Protein AF-S3AZI9-F1 (afdb_monomer)

Solvent-accessible surface area (backbone atoms only — not comparable to full-atom values): 12356 Å² total; per-residue (Å²): 132,86,59,52,17,74,48,64,41,98,86,72,44,76,37,84,48,58,27,56,87,71,62,90,88,55,81,80,75,79,35,36,18,78,87,72,42,52,67,70,58,52,52,51,48,51,52,53,45,50,50,51,51,49,57,50,44,54,60,34,46,75,41,73,32,45,50,77,79,48,76,70,61,72,49,53,68,50,38,22,72,76,70,77,42,53,60,86,76,42,51,66,37,54,78,69,63,39,55,69,51,52,50,52,44,52,49,40,56,41,65,55,25,19,36,56,79,50,54,61,85,54,71,65,41,87,35,55,41,89,81,39,26,34,40,34,41,46,24,28,64,73,53,54,73,40,44,90,80,39,79,29,33,41,41,54,33,69,76,61,22,57,24,63,60,61,72,52,84,43,68,33,73,41,98,89,73,43,63,44,78,57,51,87,70,66,67,79,84,60,73,83,42,69,67,58,58,47,52,51,52,50,53,52,49,57,52,50,71,68,66,62,131

Secondary structure (DSSP, 8-state):
-PPBP-SBPTTSSBP-SBPPP--TT-TT-----TTTS-HHHHHHHHHHHHHHHHHHHHHHHTPPPGGGGS-SS--HHHHHHHHS--HHHHHHHHHTT-HHHHHHHHHHHHTTB-TTT--BSSPEEEEE-TTT-BEEEEEEHHHHTTGGG-SSHHHHHHHS-HHHHTT---B-EETTTEE-------GGGTTT-HHHHHHHHHHHHHHHHTT--

Foldseek 3Di:
DFQAAQDADPVRHGGRHGFDDAPPPDPCSVRHHPVGDDPVRVVVRVVRVVVVVVVVLVVLQVDEFQLVPADLDQPQVQLCVVPVDHPVRQVVCVVVQPQVSVVSSLCSSCVQAARGPRDHDADWDFQADPQFQKTLGTHHPVCSVCLVPHCRHNVNCVLQGSCNSNVHTHGHQDPVPGTDDGDPPPCVSVVPDVVVVVVVVVVVVVVVVVPDD

Structure (mmCIF, N/CA/C/O backbone):
data_AF-S3AZI9-F1
#
_entry.id   AF-S3AZI9-F1
#
loop_
_atom_site.group_PDB
_atom_site.id
_atom_site.type_symbol
_atom_site.label_atom_id
_atom_site.label_alt_id
_atom_site.label_comp_id
_atom_site.label_asym_id
_atom_site.label_entity_id
_atom_site.label_seq_id
_atom_site.pdbx_PDB_ins_code
_atom_site.Cartn_x
_atom_site.Cartn_y
_atom_site.Cartn_z
_atom_site.occupancy
_atom_site.B_iso_or_equiv
_atom_site.auth_seq_id
_atom_site.auth_comp_id
_atom_site.auth_asym_id
_atom_site.auth_atom_id
_atom_site.pdbx_PDB_model_num
ATOM 1 N N . MET A 1 1 ? 30.207 -7.335 -11.978 1.00 49.75 1 MET A N 1
ATOM 2 C CA . MET A 1 1 ? 30.901 -6.638 -13.083 1.00 49.75 1 MET A CA 1
ATOM 3 C C . MET A 1 1 ? 29.899 -6.458 -14.203 1.00 49.75 1 MET A C 1
ATOM 5 O O . MET A 1 1 ? 29.242 -7.430 -14.546 1.00 49.75 1 MET A O 1
ATOM 9 N N . SER A 1 2 ? 29.699 -5.234 -14.691 1.00 60.66 2 SER A N 1
ATOM 10 C CA . SER A 1 2 ? 28.798 -4.985 -15.821 1.00 60.66 2 SER A CA 1
ATOM 11 C C . SER A 1 2 ? 29.395 -5.590 -17.085 1.00 60.66 2 SER A C 1
ATOM 13 O O . SER A 1 2 ? 30.567 -5.351 -17.377 1.00 60.66 2 SER A O 1
ATOM 15 N N . ASP A 1 3 ? 28.610 -6.364 -17.829 1.00 84.19 3 ASP A N 1
ATOM 16 C CA . ASP A 1 3 ? 29.075 -6.922 -19.092 1.00 84.19 3 ASP A CA 1
ATOM 17 C C . ASP A 1 3 ? 29.335 -5.803 -20.105 1.00 84.19 3 ASP A C 1
ATOM 19 O O . ASP A 1 3 ? 28.465 -4.978 -20.388 1.00 84.19 3 ASP A O 1
ATOM 23 N N . ILE A 1 4 ? 30.556 -5.763 -20.638 1.00 90.06 4 ILE A N 1
ATOM 24 C CA . ILE A 1 4 ? 30.966 -4.809 -21.674 1.00 90.06 4 ILE A CA 1
ATOM 25 C C . ILE A 1 4 ? 30.531 -5.331 -23.047 1.00 90.06 4 ILE A C 1
ATOM 27 O O . ILE A 1 4 ? 30.393 -6.542 -23.256 1.00 90.06 4 ILE A O 1
ATOM 31 N N . CYS A 1 5 ? 30.294 -4.398 -23.966 1.00 92.31 5 CYS A N 1
ATOM 32 C CA . CYS A 1 5 ? 30.003 -4.684 -25.357 1.00 92.31 5 CYS A CA 1
ATOM 33 C C . CYS A 1 5 ? 31.132 -5.477 -26.036 1.00 92.31 5 CYS A C 1
ATOM 35 O O . CYS A 1 5 ? 32.296 -5.104 -25.949 1.00 92.31 5 CYS A O 1
ATOM 37 N N . THR A 1 6 ? 30.789 -6.535 -26.766 1.00 91.25 6 THR A N 1
ATOM 38 C CA . THR A 1 6 ? 31.762 -7.439 -27.409 1.00 91.25 6 THR A CA 1
ATOM 39 C C . THR A 1 6 ? 32.209 -7.007 -28.806 1.00 91.25 6 THR A C 1
ATOM 41 O O . THR A 1 6 ? 33.095 -7.631 -29.382 1.00 91.25 6 THR A O 1
ATOM 44 N N . THR A 1 7 ? 31.628 -5.947 -29.372 1.00 91.75 7 THR A N 1
ATOM 45 C CA . THR A 1 7 ? 31.945 -5.510 -30.740 1.00 91.75 7 THR A CA 1
ATOM 46 C C . THR A 1 7 ? 33.117 -4.533 -30.792 1.00 91.75 7 THR A C 1
ATOM 48 O O . THR A 1 7 ? 33.439 -3.837 -29.823 1.00 91.75 7 THR A O 1
ATOM 51 N N . THR A 1 8 ? 33.713 -4.411 -31.971 1.00 92.50 8 THR A N 1
ATOM 52 C CA . THR A 1 8 ? 34.661 -3.350 -32.295 1.00 92.50 8 THR A CA 1
ATOM 53 C C . THR A 1 8 ? 33.943 -2.109 -32.822 1.00 92.50 8 THR A C 1
ATOM 55 O O . THR A 1 8 ? 32.867 -2.169 -33.415 1.00 92.50 8 THR A O 1
ATOM 58 N N . THR A 1 9 ? 34.536 -0.955 -32.542 1.00 89.38 9 THR A N 1
ATOM 59 C CA . THR A 1 9 ? 34.148 0.344 -33.097 1.00 89.38 9 THR A CA 1
ATOM 60 C C . THR A 1 9 ? 34.600 0.470 -34.551 1.00 89.38 9 THR A C 1
ATOM 62 O O . THR A 1 9 ? 35.489 -0.253 -34.994 1.00 89.38 9 THR A O 1
ATOM 65 N N . VAL A 1 10 ? 34.064 1.462 -35.271 1.00 87.12 10 VAL A N 1
ATOM 66 C CA . VAL A 1 10 ? 34.476 1.787 -36.653 1.00 87.12 10 VAL A CA 1
ATOM 67 C C . VAL A 1 10 ? 35.988 2.050 -36.764 1.00 87.12 10 VAL A C 1
ATOM 69 O O . VAL A 1 10 ? 36.597 1.745 -37.779 1.00 87.12 10 VAL A O 1
ATOM 72 N N . ALA A 1 11 ? 36.620 2.546 -35.695 1.00 86.81 11 ALA A N 1
ATOM 73 C CA . ALA A 1 11 ? 38.065 2.769 -35.617 1.00 86.81 11 ALA A CA 1
ATOM 74 C C . ALA A 1 11 ? 38.884 1.502 -35.270 1.00 86.81 11 ALA A C 1
ATOM 76 O O . ALA A 1 11 ? 40.052 1.615 -34.900 1.00 86.81 11 ALA A O 1
ATOM 77 N N . GLY A 1 12 ? 38.276 0.310 -35.287 1.00 89.81 12 GLY A N 1
ATOM 78 C CA . GLY A 1 12 ? 38.929 -0.974 -34.998 1.00 89.81 12 GLY A CA 1
ATOM 79 C C . GLY A 1 12 ? 39.203 -1.258 -33.516 1.00 89.81 12 GLY A C 1
ATOM 80 O O . GLY A 1 12 ? 39.722 -2.318 -33.179 1.00 89.81 12 GLY A O 1
ATOM 81 N N . ARG A 1 13 ? 38.853 -0.344 -32.602 1.00 91.25 13 ARG A N 1
ATOM 82 C CA . ARG A 1 13 ? 39.082 -0.513 -31.153 1.00 91.25 13 ARG A CA 1
ATOM 83 C C . ARG A 1 13 ? 37.918 -1.252 -30.484 1.00 91.25 13 ARG A C 1
ATOM 85 O O . ARG A 1 13 ? 36.778 -1.008 -30.889 1.00 91.25 13 ARG A O 1
ATOM 92 N N . PRO A 1 14 ? 38.144 -2.063 -29.434 1.00 91.62 14 PRO A N 1
ATOM 93 C CA . PRO A 1 14 ? 37.065 -2.681 -28.660 1.00 91.62 14 PRO A CA 1
ATOM 94 C C . PRO A 1 14 ? 36.110 -1.640 -28.061 1.00 91.62 14 PRO A C 1
ATOM 96 O O . PRO A 1 14 ? 36.549 -0.627 -27.507 1.00 91.62 14 PRO A O 1
ATOM 99 N N . CYS A 1 15 ? 34.802 -1.880 -28.161 1.00 93.00 15 CYS A N 1
ATOM 100 C CA . CYS A 1 15 ? 33.803 -1.008 -27.558 1.00 93.00 15 CYS A CA 1
ATOM 101 C C . CYS A 1 15 ? 33.836 -1.128 -26.029 1.00 93.00 15 CYS A C 1
ATOM 103 O O . CYS A 1 15 ? 33.690 -2.213 -25.486 1.00 93.00 15 CYS A O 1
ATOM 105 N N . GLN A 1 16 ? 33.964 0.002 -25.331 1.00 92.06 16 GLN A N 1
ATOM 106 C CA . GLN A 1 16 ? 33.971 0.050 -23.860 1.00 92.06 16 GLN A CA 1
ATOM 107 C C . GLN A 1 16 ? 32.591 0.364 -23.260 1.00 92.06 16 GLN A C 1
ATOM 109 O O . GLN A 1 16 ? 32.451 0.534 -22.052 1.00 92.06 16 GLN A O 1
ATOM 114 N N . ALA A 1 17 ? 31.557 0.485 -24.099 1.00 91.94 17 ALA A N 1
ATOM 115 C CA . ALA A 1 17 ? 30.209 0.767 -23.627 1.00 91.94 17 ALA A CA 1
ATOM 116 C C . ALA A 1 17 ? 29.611 -0.461 -22.917 1.00 91.94 17 ALA A C 1
ATOM 118 O O . ALA A 1 17 ? 29.874 -1.594 -23.336 1.00 91.94 17 ALA A O 1
ATOM 119 N N . PRO A 1 18 ? 28.757 -0.260 -21.900 1.00 91.19 18 PRO A N 1
ATOM 120 C CA . PRO A 1 18 ? 28.042 -1.362 -21.274 1.00 91.19 18 PRO A CA 1
ATOM 121 C C . PRO A 1 18 ? 27.109 -2.035 -22.288 1.00 91.19 18 PRO A C 1
ATOM 123 O O . PRO A 1 18 ? 26.452 -1.366 -23.096 1.00 91.19 18 PRO A O 1
ATOM 126 N N . ALA A 1 19 ? 27.051 -3.365 -22.247 1.00 90.69 19 ALA A N 1
ATOM 127 C CA . ALA A 1 19 ? 26.065 -4.125 -22.995 1.00 90.69 19 ALA A CA 1
ATOM 128 C C . ALA A 1 19 ? 24.652 -3.769 -22.512 1.00 90.69 19 ALA A C 1
ATOM 130 O O . ALA A 1 19 ? 24.430 -3.468 -21.335 1.00 90.69 19 ALA A O 1
ATOM 131 N N . ILE A 1 20 ? 23.682 -3.793 -23.427 1.00 89.62 20 ILE A N 1
ATOM 132 C CA . ILE A 1 20 ? 22.2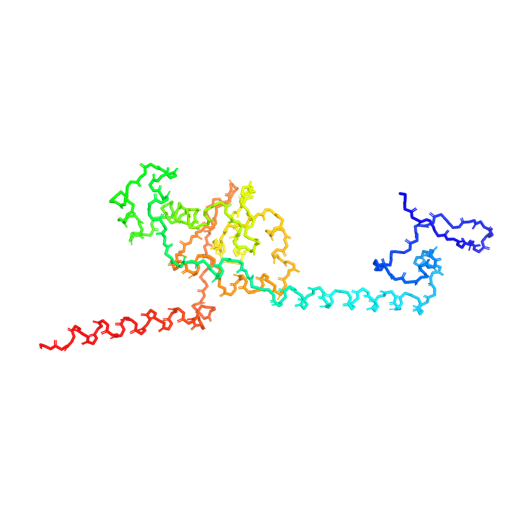82 -3.629 -23.046 1.00 89.62 20 ILE A CA 1
ATOM 133 C C . ILE A 1 20 ? 21.851 -4.807 -22.180 1.00 89.62 20 ILE A C 1
ATOM 135 O O . ILE A 1 20 ? 22.244 -5.951 -22.406 1.00 89.62 20 ILE A O 1
ATOM 139 N N . ARG A 1 21 ? 21.016 -4.513 -21.186 1.00 89.12 21 ARG A N 1
ATOM 140 C CA . ARG A 1 21 ? 20.411 -5.536 -20.341 1.00 89.12 21 ARG A CA 1
ATOM 141 C C . ARG A 1 21 ? 19.330 -6.280 -21.121 1.00 89.12 21 ARG A C 1
ATOM 143 O O . ARG A 1 21 ? 18.573 -5.654 -21.857 1.00 89.12 21 ARG A O 1
ATOM 150 N N . TRP A 1 22 ? 19.238 -7.582 -20.895 1.00 88.94 22 TRP A N 1
ATOM 151 C CA . TRP A 1 22 ? 18.163 -8.442 -21.383 1.00 88.94 22 TRP A CA 1
ATOM 152 C C . TRP A 1 22 ? 17.360 -9.001 -20.200 1.00 88.94 22 TRP A C 1
ATOM 154 O O . TRP A 1 22 ? 17.887 -9.018 -19.077 1.00 88.94 22 TRP A O 1
ATOM 164 N N . PRO A 1 23 ? 16.107 -9.433 -20.420 1.00 86.69 23 PRO A N 1
ATOM 165 C CA . PRO A 1 23 ? 15.349 -10.199 -19.435 1.00 86.69 23 PRO A CA 1
ATOM 166 C C . PRO A 1 23 ? 16.138 -11.412 -18.940 1.00 86.69 23 PRO A C 1
ATOM 168 O O . PRO A 1 23 ? 16.955 -11.985 -19.666 1.00 86.69 23 PRO A O 1
ATOM 171 N N . TYR A 1 24 ? 15.922 -11.791 -17.683 1.00 81.75 24 TYR A N 1
ATOM 172 C CA . TYR A 1 24 ? 16.623 -12.935 -17.105 1.00 81.75 24 TYR A CA 1
ATOM 173 C C . TYR A 1 24 ? 16.215 -14.228 -17.822 1.00 81.75 24 TYR A C 1
ATOM 175 O O . TYR A 1 24 ? 15.028 -14.479 -18.008 1.00 81.75 24 TYR A O 1
ATOM 183 N N . GLY A 1 25 ? 17.196 -15.046 -18.213 1.00 76.19 25 GLY A N 1
ATOM 184 C CA . GLY A 1 25 ? 16.946 -16.298 -18.934 1.00 76.19 25 GLY A CA 1
ATOM 185 C C . GLY A 1 25 ? 16.609 -16.130 -20.419 1.00 76.19 25 GLY A C 1
ATOM 186 O O . GLY A 1 25 ? 16.221 -17.105 -21.047 1.00 76.19 25 GLY A O 1
ATOM 187 N N . ALA A 1 26 ? 16.754 -14.929 -20.993 1.00 80.38 26 ALA A N 1
ATOM 188 C CA . ALA A 1 26 ? 16.719 -14.771 -22.444 1.00 80.38 26 ALA A CA 1
ATOM 189 C C . ALA A 1 26 ? 17.957 -15.443 -23.063 1.00 80.38 26 ALA A C 1
ATOM 191 O O . ALA A 1 26 ? 19.093 -15.034 -22.790 1.00 80.38 26 ALA A O 1
ATOM 192 N N . ASP A 1 27 ? 17.736 -16.470 -23.882 1.00 74.69 27 ASP A N 1
ATOM 193 C CA . ASP A 1 27 ? 18.811 -17.185 -24.563 1.00 74.69 27 ASP A CA 1
ATOM 194 C C . ASP A 1 27 ? 19.597 -16.255 -25.496 1.00 74.69 27 ASP A C 1
ATOM 196 O O . ASP A 1 27 ? 19.040 -15.404 -26.192 1.00 74.69 27 ASP A O 1
ATOM 200 N N . GLY A 1 28 ? 20.921 -16.428 -25.517 1.00 66.38 28 GLY A N 1
ATOM 201 C CA . GLY A 1 28 ? 21.781 -15.802 -26.520 1.00 66.38 28 GLY A CA 1
ATOM 202 C C . GLY A 1 28 ? 21.998 -14.294 -26.375 1.00 66.38 28 GLY A C 1
ATOM 203 O O . GLY A 1 28 ? 22.200 -13.644 -27.397 1.00 66.38 28 GLY A O 1
ATOM 204 N N . ASN A 1 29 ? 21.996 -13.727 -25.154 1.00 73.38 29 ASN A N 1
ATOM 205 C CA . ASN A 1 29 ? 22.333 -12.310 -24.928 1.00 73.38 29 ASN A CA 1
ATOM 206 C C . ASN A 1 29 ? 23.629 -11.938 -25.687 1.00 73.38 29 ASN A C 1
ATOM 208 O O . ASN A 1 29 ? 24.721 -12.318 -25.253 1.00 73.38 29 ASN A O 1
ATOM 212 N N . PRO A 1 30 ? 23.544 -11.159 -26.784 1.00 80.62 30 PRO A N 1
ATOM 213 C CA . PRO A 1 30 ? 24.661 -10.979 -27.706 1.00 80.62 30 PRO A CA 1
ATOM 214 C C . PRO A 1 30 ? 25.750 -10.053 -27.142 1.00 80.62 30 PRO A C 1
ATOM 216 O O . PRO A 1 30 ? 26.732 -9.768 -27.823 1.00 80.62 30 PRO A O 1
ATOM 219 N N . ARG A 1 31 ? 25.583 -9.559 -25.903 1.00 87.62 31 ARG A N 1
ATOM 220 C CA . ARG A 1 31 ? 26.494 -8.626 -25.226 1.00 87.62 31 ARG A CA 1
ATOM 221 C C . ARG A 1 31 ? 26.826 -7.413 -26.102 1.00 87.62 31 ARG A C 1
ATOM 223 O O . ARG A 1 31 ? 27.975 -7.001 -26.218 1.00 87.62 31 ARG A O 1
ATOM 230 N N . LEU A 1 32 ? 25.809 -6.812 -26.715 1.00 90.75 32 LEU A N 1
ATOM 231 C CA . LEU A 1 32 ? 25.942 -5.605 -27.538 1.00 90.75 32 LEU A CA 1
ATOM 232 C C . LEU A 1 32 ? 25.439 -4.376 -26.780 1.00 90.75 32 LEU A C 1
ATOM 234 O O . LEU A 1 32 ? 24.443 -4.453 -26.066 1.00 90.75 32 LEU A O 1
ATOM 238 N N . CYS A 1 33 ? 26.095 -3.225 -26.930 1.00 92.31 33 CYS A N 1
ATOM 239 C CA . CYS A 1 33 ? 25.566 -1.958 -26.420 1.00 92.31 33 CYS A CA 1
ATOM 240 C C . CYS A 1 33 ? 24.437 -1.435 -27.321 1.00 92.31 33 CYS A C 1
ATOM 242 O O . CYS A 1 33 ? 24.264 -1.892 -28.449 1.00 92.31 33 CYS A O 1
ATOM 244 N N . ALA A 1 34 ? 23.686 -0.432 -26.855 1.00 89.12 34 ALA A N 1
ATOM 245 C CA . ALA A 1 34 ? 22.504 0.063 -27.569 1.00 89.12 34 ALA A CA 1
ATOM 246 C C . ALA A 1 34 ? 22.820 0.577 -28.985 1.00 89.12 34 ALA A C 1
ATOM 248 O O . ALA A 1 34 ? 21.990 0.451 -29.883 1.00 89.12 34 ALA A O 1
ATOM 249 N N . LYS A 1 35 ? 24.032 1.115 -29.187 1.00 90.56 35 LYS A N 1
ATOM 250 C CA . LYS A 1 35 ? 24.503 1.611 -30.487 1.00 90.56 35 LYS A CA 1
ATOM 251 C C . LYS A 1 35 ? 24.860 0.491 -31.463 1.00 90.56 35 LYS A C 1
ATOM 253 O O . LYS A 1 35 ? 24.677 0.663 -32.659 1.00 90.56 35 LYS A O 1
ATOM 258 N N . HIS A 1 36 ? 25.375 -0.625 -30.956 1.00 92.81 36 HIS A N 1
ATOM 259 C CA . HIS A 1 36 ? 25.842 -1.735 -31.784 1.00 92.81 36 HIS A CA 1
ATOM 260 C C . HIS A 1 36 ? 24.824 -2.870 -31.917 1.00 92.81 36 HIS A C 1
ATOM 262 O O . HIS A 1 36 ? 24.972 -3.716 -32.790 1.00 92.81 36 HIS A O 1
ATOM 268 N N . ALA A 1 37 ? 23.784 -2.898 -31.085 1.00 91.44 37 ALA A N 1
ATOM 269 C CA . ALA A 1 37 ? 22.659 -3.801 -31.268 1.00 91.44 37 ALA A CA 1
ATOM 270 C C . ALA A 1 37 ? 21.859 -3.384 -32.518 1.00 91.44 37 ALA A C 1
ATOM 272 O O . ALA A 1 37 ? 21.405 -2.240 -32.561 1.00 91.44 37 ALA A O 1
ATOM 273 N N . PRO A 1 38 ? 21.649 -4.263 -33.513 1.00 91.69 38 PRO A N 1
ATOM 274 C CA . PRO A 1 38 ? 20.732 -4.018 -34.625 1.00 91.69 38 PRO A CA 1
ATOM 275 C C . PRO A 1 38 ? 19.303 -3.712 -34.151 1.00 91.69 38 PRO A C 1
ATOM 277 O O . PRO A 1 38 ? 18.909 -4.121 -33.058 1.00 91.69 38 PRO A O 1
ATOM 280 N N . ALA A 1 39 ? 18.507 -3.036 -34.988 1.00 91.69 39 ALA A N 1
ATOM 281 C CA . ALA A 1 39 ? 17.128 -2.659 -34.655 1.00 91.69 39 ALA A CA 1
ATOM 282 C C . ALA A 1 39 ? 16.269 -3.859 -34.225 1.00 91.69 39 ALA A C 1
ATOM 284 O O . ALA A 1 39 ? 15.724 -3.828 -33.126 1.00 91.69 39 ALA A O 1
ATOM 285 N N . HIS A 1 40 ? 16.281 -4.948 -35.000 1.00 91.25 40 HIS A N 1
ATOM 286 C CA . HIS A 1 40 ? 15.517 -6.160 -34.685 1.00 91.25 40 HIS A CA 1
ATOM 287 C C . HIS A 1 40 ? 15.878 -6.770 -33.316 1.00 91.25 40 HIS A C 1
ATOM 289 O O . HIS A 1 40 ? 15.003 -7.277 -32.623 1.00 91.25 40 HIS A O 1
ATOM 295 N N . LEU A 1 41 ? 17.144 -6.693 -32.873 1.00 90.00 41 LEU A N 1
ATOM 296 C CA . LEU A 1 41 ? 17.536 -7.174 -31.541 1.00 90.00 41 LEU A CA 1
ATOM 297 C C . LEU A 1 41 ? 17.035 -6.252 -30.427 1.00 90.00 41 LEU A C 1
ATOM 299 O O . LEU A 1 41 ? 16.661 -6.735 -29.361 1.00 90.00 41 LEU A O 1
ATOM 303 N N . ARG A 1 42 ? 17.012 -4.932 -30.649 1.00 89.69 42 ARG A N 1
ATOM 304 C CA . ARG A 1 42 ? 16.430 -3.989 -29.681 1.00 89.69 42 ARG A CA 1
ATOM 305 C C . ARG A 1 42 ? 14.918 -4.171 -29.577 1.00 89.69 42 ARG A C 1
ATOM 307 O O . ARG A 1 42 ? 14.408 -4.226 -28.468 1.00 89.69 42 ARG A O 1
ATOM 314 N N . GLU A 1 43 ? 14.238 -4.333 -30.707 1.00 91.25 43 GLU A N 1
ATOM 315 C CA . GLU A 1 43 ? 12.798 -4.609 -30.769 1.00 91.25 43 GLU A CA 1
ATOM 316 C C . GLU A 1 43 ? 12.453 -5.930 -30.078 1.00 91.25 43 GLU A C 1
ATOM 318 O O . GLU A 1 43 ? 11.561 -5.963 -29.237 1.00 91.25 43 GLU A O 1
ATOM 323 N N . MET A 1 44 ? 13.210 -7.000 -30.350 1.00 90.31 44 MET A N 1
ATOM 324 C CA . MET A 1 44 ? 13.049 -8.285 -29.665 1.00 90.31 44 MET A CA 1
ATOM 325 C C . MET A 1 44 ? 13.238 -8.144 -28.150 1.00 90.31 44 MET A C 1
ATOM 327 O O . MET A 1 44 ? 12.419 -8.634 -27.377 1.00 90.31 44 MET A O 1
ATOM 331 N N . ARG A 1 45 ? 14.286 -7.439 -27.705 1.00 90.31 45 ARG A N 1
ATOM 332 C CA . ARG A 1 45 ? 14.517 -7.150 -26.282 1.00 90.31 45 ARG A CA 1
ATOM 333 C C . ARG A 1 45 ? 13.331 -6.412 -25.658 1.00 90.31 45 ARG A C 1
ATOM 335 O O . ARG A 1 45 ? 12.889 -6.781 -24.573 1.00 90.31 45 ARG A O 1
ATOM 342 N N . ASP A 1 46 ? 12.848 -5.366 -26.320 1.00 91.25 46 ASP A N 1
ATOM 343 C CA . ASP A 1 46 ? 11.756 -4.532 -25.817 1.00 91.25 46 ASP A CA 1
ATOM 344 C C . ASP A 1 46 ? 10.445 -5.325 -25.754 1.00 91.25 46 ASP A C 1
ATOM 346 O O . ASP A 1 46 ? 9.730 -5.235 -24.756 1.00 91.25 46 ASP A O 1
ATOM 350 N N . ALA A 1 47 ? 10.183 -6.183 -26.744 1.00 91.69 47 ALA A N 1
ATOM 351 C CA . ALA A 1 47 ? 9.056 -7.111 -26.736 1.00 91.69 47 ALA A CA 1
ATOM 352 C C . ALA A 1 47 ? 9.132 -8.105 -25.565 1.00 91.69 47 ALA A C 1
ATOM 354 O O . ALA A 1 47 ? 8.135 -8.308 -24.874 1.00 91.69 47 ALA A O 1
ATOM 355 N N . LEU A 1 48 ? 10.310 -8.672 -25.283 1.00 91.25 48 LEU A N 1
ATOM 356 C CA . LEU A 1 48 ? 10.490 -9.589 -24.153 1.00 91.25 48 LEU A CA 1
ATOM 357 C C . LEU A 1 48 ? 10.300 -8.885 -22.798 1.00 91.25 48 LEU A C 1
ATOM 359 O O . LEU A 1 48 ? 9.645 -9.433 -21.913 1.00 91.25 48 LEU A O 1
ATOM 363 N N . PHE A 1 49 ? 10.820 -7.663 -22.624 1.00 91.69 49 PHE A N 1
ATOM 364 C CA . PHE A 1 49 ? 10.560 -6.876 -21.410 1.00 91.69 49 PHE A CA 1
ATOM 365 C C . PHE A 1 49 ? 9.080 -6.514 -21.267 1.00 91.69 49 PHE A C 1
ATOM 367 O O . PHE A 1 49 ? 8.546 -6.578 -20.160 1.00 91.69 49 PHE A O 1
ATOM 374 N N . ALA A 1 50 ? 8.411 -6.148 -22.363 1.00 91.19 50 ALA A N 1
ATOM 375 C CA . ALA A 1 50 ? 6.981 -5.861 -22.358 1.00 91.19 50 ALA A CA 1
ATOM 376 C C . ALA A 1 50 ? 6.163 -7.103 -21.971 1.00 91.19 50 ALA A C 1
ATOM 378 O O . ALA A 1 50 ? 5.234 -7.008 -21.167 1.00 91.19 50 ALA A O 1
ATOM 379 N N . GLU A 1 51 ? 6.535 -8.279 -22.476 1.00 91.75 51 GLU A N 1
ATOM 380 C CA . GLU A 1 51 ? 5.906 -9.538 -22.093 1.00 91.75 51 GLU A CA 1
ATOM 381 C C . GLU A 1 51 ? 6.147 -9.882 -20.614 1.00 91.75 51 GLU A C 1
ATOM 383 O O . GLU A 1 51 ? 5.199 -10.236 -19.908 1.00 91.75 51 GLU A O 1
ATOM 388 N N . GLU A 1 52 ? 7.379 -9.751 -20.115 1.00 90.44 52 GLU A N 1
ATOM 389 C CA . GLU A 1 52 ? 7.698 -9.971 -18.699 1.00 90.44 52 GLU A CA 1
ATOM 390 C C . GLU A 1 52 ? 6.916 -9.005 -17.795 1.00 90.44 52 GLU A C 1
ATOM 392 O O . GLU A 1 52 ? 6.347 -9.426 -16.782 1.00 90.44 52 GLU A O 1
ATOM 397 N N . ALA A 1 53 ? 6.828 -7.729 -18.183 1.00 88.38 53 ALA A N 1
ATOM 398 C CA . ALA A 1 53 ? 6.047 -6.716 -17.483 1.00 88.38 53 ALA A CA 1
ATOM 399 C C . ALA A 1 53 ? 4.552 -7.066 -17.462 1.00 88.38 53 ALA A C 1
ATOM 401 O O . ALA A 1 53 ? 3.935 -6.997 -16.398 1.00 88.38 53 ALA A O 1
ATOM 402 N N . ARG A 1 54 ? 3.986 -7.518 -18.591 1.00 88.94 54 ARG A N 1
ATOM 403 C CA . ARG A 1 54 ? 2.595 -7.991 -18.673 1.00 88.94 54 ARG A CA 1
ATOM 404 C C . ARG A 1 54 ? 2.356 -9.186 -17.748 1.00 88.94 54 ARG A C 1
ATOM 406 O O . ARG A 1 54 ? 1.469 -9.122 -16.904 1.00 88.94 54 ARG A O 1
ATOM 413 N N . ARG A 1 55 ? 3.194 -10.227 -17.814 1.00 89.44 55 ARG A N 1
ATOM 414 C CA . ARG A 1 55 ? 3.101 -11.405 -16.925 1.00 89.44 55 ARG A CA 1
ATOM 415 C C . ARG A 1 55 ? 3.256 -11.025 -15.450 1.00 89.44 55 ARG A C 1
ATOM 417 O O . ARG A 1 55 ? 2.666 -11.637 -14.562 1.00 89.44 55 ARG A O 1
ATOM 424 N N . HIS A 1 56 ? 4.101 -10.044 -15.141 1.00 86.88 56 HIS A N 1
ATOM 425 C CA . HIS A 1 56 ? 4.239 -9.526 -13.783 1.00 86.88 56 HIS A CA 1
ATOM 426 C C . HIS A 1 56 ? 2.976 -8.784 -13.325 1.00 86.88 56 HIS A C 1
ATOM 428 O O . HIS A 1 56 ? 2.524 -9.033 -12.210 1.00 86.88 56 HIS A O 1
ATOM 434 N N . ALA A 1 57 ? 2.384 -7.947 -14.180 1.00 85.44 57 ALA A N 1
ATOM 435 C CA . ALA A 1 57 ? 1.126 -7.261 -13.899 1.00 85.44 57 ALA A CA 1
ATOM 436 C C . ALA A 1 57 ? -0.033 -8.251 -13.690 1.00 85.44 57 ALA A C 1
ATOM 438 O O . ALA A 1 57 ? -0.723 -8.155 -12.681 1.00 85.44 57 ALA A O 1
ATOM 439 N N . GLU A 1 58 ? -0.181 -9.255 -14.558 1.00 88.69 58 GLU A N 1
ATOM 440 C CA . GLU A 1 58 ? -1.186 -10.323 -14.426 1.00 88.69 58 GLU A CA 1
ATOM 441 C C . GLU A 1 58 ? -1.043 -11.081 -13.097 1.00 88.69 58 GLU A C 1
ATOM 443 O O . GLU A 1 58 ? -2.021 -11.293 -12.384 1.00 88.69 58 GLU A O 1
ATOM 448 N N . ARG A 1 59 ? 0.188 -11.435 -12.700 1.00 88.56 59 ARG A N 1
ATOM 449 C CA . ARG A 1 59 ? 0.444 -12.086 -11.401 1.00 88.56 59 ARG A CA 1
ATOM 450 C C . ARG A 1 59 ? 0.085 -11.208 -10.206 1.00 88.56 59 ARG A C 1
ATOM 452 O O . ARG A 1 59 ? -0.278 -11.741 -9.161 1.00 88.56 59 ARG A O 1
ATOM 459 N N . LEU A 1 60 ? 0.270 -9.895 -10.310 1.00 85.81 60 LEU A N 1
ATOM 460 C CA . LEU A 1 60 ? -0.085 -8.964 -9.241 1.00 85.81 60 LEU A CA 1
ATOM 461 C C . LEU A 1 60 ? -1.594 -8.750 -9.174 1.00 85.81 60 LEU A C 1
ATOM 463 O O . LEU A 1 60 ? -2.141 -8.763 -8.077 1.00 85.81 60 LEU A O 1
ATOM 467 N N . ASP A 1 61 ? -2.260 -8.606 -10.318 1.00 86.38 61 ASP A N 1
ATOM 468 C CA . ASP A 1 61 ? -3.715 -8.467 -10.390 1.00 86.38 61 ASP A CA 1
ATOM 469 C C . ASP A 1 61 ? -4.433 -9.738 -9.913 1.00 86.38 61 ASP A C 1
ATOM 471 O O . ASP A 1 61 ? -5.430 -9.649 -9.207 1.00 86.38 61 ASP A O 1
ATOM 475 N N . ALA A 1 62 ? -3.873 -10.927 -10.155 1.00 90.38 62 ALA A N 1
ATOM 476 C CA . ALA A 1 62 ? -4.405 -12.188 -9.634 1.00 90.38 62 ALA A CA 1
ATOM 477 C C . ALA A 1 62 ? -4.342 -12.319 -8.097 1.00 90.38 62 ALA A C 1
ATOM 479 O O . ALA A 1 62 ? -4.923 -13.246 -7.535 1.00 90.38 62 ALA A O 1
ATOM 480 N N . ARG A 1 63 ? -3.626 -11.429 -7.399 1.00 92.88 63 ARG A N 1
ATOM 481 C CA . ARG A 1 63 ? -3.509 -11.446 -5.937 1.00 92.88 63 ARG A CA 1
ATOM 482 C C . ARG A 1 63 ? -4.443 -10.427 -5.307 1.00 92.88 63 ARG A C 1
ATOM 484 O O . ARG A 1 63 ? -4.629 -9.336 -5.836 1.00 92.88 63 ARG A O 1
ATOM 491 N N . ASP A 1 64 ? -4.935 -10.762 -4.123 1.00 96.19 64 ASP A N 1
ATOM 492 C CA . ASP A 1 64 ? -5.655 -9.822 -3.273 1.00 96.19 64 ASP A CA 1
ATOM 493 C C . ASP A 1 64 ? -4.747 -9.291 -2.152 1.00 96.19 64 ASP A C 1
ATOM 495 O O . ASP A 1 64 ? -3.814 -9.985 -1.717 1.00 96.19 64 ASP A O 1
ATOM 499 N N . PRO A 1 65 ? -4.988 -8.058 -1.669 1.00 97.25 65 PRO A N 1
ATOM 500 C CA . PRO A 1 65 ? -4.361 -7.559 -0.454 1.00 97.25 65 PRO A CA 1
ATOM 501 C C . PRO A 1 65 ? -4.683 -8.485 0.718 1.00 97.25 65 PRO A C 1
ATOM 503 O O . PRO A 1 65 ? -5.837 -8.838 0.944 1.00 97.25 65 PRO A O 1
ATOM 506 N N . VAL A 1 66 ? -3.674 -8.854 1.507 1.00 97.50 66 VAL A N 1
ATOM 507 C CA . VAL A 1 66 ? -3.863 -9.792 2.627 1.00 97.50 66 VAL A CA 1
ATOM 508 C C . VAL A 1 66 ? -4.868 -9.270 3.664 1.00 97.50 66 VAL A C 1
ATOM 510 O O . VAL A 1 66 ? -5.549 -10.065 4.302 1.00 97.50 66 VAL A O 1
ATOM 513 N N . CYS A 1 67 ? -5.016 -7.952 3.813 1.00 97.25 67 CYS A N 1
ATOM 514 C CA . CYS A 1 67 ? -6.000 -7.357 4.715 1.00 97.25 67 CYS A CA 1
ATOM 515 C C . CYS A 1 67 ? -7.457 -7.668 4.353 1.00 97.25 67 CYS A C 1
ATOM 517 O O . CYS A 1 67 ? -8.318 -7.579 5.221 1.00 97.25 67 CYS A O 1
ATOM 519 N N . TRP A 1 68 ? -7.750 -8.065 3.112 1.00 96.88 68 TRP A N 1
ATOM 520 C CA . TRP A 1 68 ? -9.110 -8.417 2.697 1.00 96.88 68 TRP A CA 1
ATOM 521 C C . TRP A 1 68 ? -9.621 -9.705 3.335 1.00 96.88 68 TRP A C 1
ATOM 523 O O . TRP A 1 68 ? -10.831 -9.904 3.408 1.00 96.88 68 TRP A O 1
ATOM 533 N N . SER A 1 69 ? -8.713 -10.559 3.808 1.00 96.25 69 SER A N 1
ATOM 534 C CA . SER A 1 69 ? -9.054 -11.786 4.521 1.00 96.25 69 SER A CA 1
ATOM 535 C C . SER A 1 69 ? -9.057 -11.609 6.042 1.00 96.25 69 SER A C 1
ATOM 537 O O . SER A 1 69 ? -9.114 -12.603 6.763 1.00 96.25 69 SER A O 1
ATOM 539 N N . TRP A 1 70 ? -8.873 -10.388 6.554 1.00 95.38 70 TRP A N 1
ATOM 540 C CA . TRP A 1 70 ? -8.891 -10.128 7.992 1.00 95.38 70 TRP A CA 1
ATOM 541 C C . TRP A 1 70 ? -10.318 -9.864 8.454 1.00 95.38 70 TRP A C 1
ATOM 543 O O . TRP A 1 70 ? -11.111 -9.257 7.737 1.00 95.38 70 TRP A O 1
ATOM 553 N N . GLU A 1 71 ? -10.619 -10.301 9.673 1.00 92.94 71 GLU A N 1
ATOM 554 C CA . GLU A 1 71 ? -11.905 -10.028 10.306 1.00 92.94 71 GLU A CA 1
ATOM 555 C C . GLU A 1 71 ? -12.113 -8.507 10.418 1.00 92.94 71 GLU A C 1
ATOM 557 O O . GLU A 1 71 ? -11.216 -7.827 10.921 1.00 92.94 71 GLU A O 1
ATOM 562 N N . PRO A 1 72 ? -13.249 -7.939 9.978 1.00 90.94 72 PRO A N 1
ATOM 563 C CA . PRO A 1 72 ? -13.505 -6.496 10.012 1.00 90.94 72 PRO A CA 1
ATOM 564 C C . PRO A 1 72 ? -13.838 -5.955 11.416 1.00 90.94 72 PRO A C 1
ATOM 566 O O . PRO A 1 72 ? -14.449 -4.897 11.538 1.00 90.94 72 PRO A O 1
ATOM 569 N N . THR A 1 73 ? -13.463 -6.661 12.483 1.00 86.81 73 THR A N 1
ATOM 570 C CA . THR A 1 73 ? -13.711 -6.248 13.868 1.00 86.81 73 THR A CA 1
ATOM 571 C C . THR A 1 73 ? -12.449 -5.682 14.504 1.00 86.81 73 THR A C 1
ATOM 573 O O . THR A 1 73 ? -11.341 -6.181 14.300 1.00 86.81 73 THR A O 1
ATOM 576 N N . ILE A 1 74 ? -12.609 -4.621 15.294 1.00 83.44 74 ILE A N 1
ATOM 577 C CA . ILE A 1 74 ? -11.508 -4.047 16.067 1.00 83.44 74 ILE A CA 1
ATOM 578 C C . ILE A 1 74 ? -11.247 -4.961 17.277 1.00 83.44 74 ILE A C 1
ATOM 580 O O . ILE A 1 74 ? -12.158 -5.160 18.083 1.00 83.44 74 ILE A O 1
ATOM 584 N N . PRO A 1 75 ? -10.026 -5.502 17.441 1.00 84.81 75 PRO A N 1
ATOM 585 C CA . PRO A 1 75 ? -9.694 -6.367 18.570 1.00 84.81 75 PRO A CA 1
ATOM 586 C C . PRO A 1 75 ? -9.456 -5.522 19.832 1.00 84.81 75 PRO A C 1
ATOM 588 O O . PRO A 1 75 ? -8.340 -5.059 20.074 1.00 84.81 75 PRO A O 1
ATOM 591 N N . LEU A 1 76 ? -10.517 -5.259 20.604 1.00 80.69 76 LEU A N 1
ATOM 592 C CA . LEU A 1 76 ? -10.466 -4.411 21.808 1.00 80.69 76 LEU A CA 1
ATOM 593 C C . LEU A 1 76 ? -9.572 -4.992 22.913 1.00 80.69 76 LEU A C 1
ATOM 595 O O . LEU A 1 76 ? -8.922 -4.241 23.632 1.00 80.69 76 LEU A O 1
ATOM 599 N N . ASP A 1 77 ? -9.502 -6.318 23.004 1.00 81.44 77 ASP A N 1
ATOM 600 C CA . ASP A 1 77 ? -8.566 -7.056 23.856 1.00 81.44 77 ASP A CA 1
ATOM 601 C C . ASP A 1 77 ? -7.114 -6.675 23.542 1.00 81.44 77 ASP A C 1
ATOM 603 O O . ASP A 1 77 ? -6.357 -6.276 24.423 1.00 81.44 77 ASP A O 1
ATOM 607 N N . ARG A 1 78 ? -6.747 -6.675 22.257 1.00 81.62 78 ARG A N 1
ATOM 608 C CA . ARG A 1 78 ? -5.400 -6.289 21.827 1.00 81.62 78 ARG A CA 1
ATOM 609 C C . ARG A 1 78 ? -5.117 -4.815 22.074 1.00 81.62 78 ARG A C 1
ATOM 611 O O . ARG A 1 78 ? -3.980 -4.465 22.371 1.00 81.62 78 ARG A O 1
ATOM 618 N N . VAL A 1 79 ? -6.116 -3.946 21.928 1.00 79.88 79 VAL A N 1
ATOM 619 C CA . VAL A 1 79 ? -5.952 -2.531 22.284 1.00 79.88 79 VAL A CA 1
ATOM 620 C C . VAL A 1 79 ? -5.594 -2.404 23.765 1.00 79.88 79 VAL A C 1
ATOM 622 O O . VAL A 1 79 ? -4.658 -1.678 24.100 1.00 79.88 79 VAL A O 1
ATOM 625 N N . ALA A 1 80 ? -6.288 -3.137 24.636 1.00 79.94 80 ALA A N 1
ATOM 626 C CA . ALA A 1 80 ? -5.999 -3.130 26.062 1.00 79.94 80 ALA A CA 1
ATOM 627 C C . ALA A 1 80 ? -4.595 -3.655 26.373 1.00 79.94 80 ALA A C 1
ATOM 629 O O . ALA A 1 80 ? -3.855 -2.998 27.103 1.00 79.94 80 ALA A O 1
ATOM 630 N N . ASP A 1 81 ? -4.194 -4.764 25.756 1.00 82.06 81 ASP A N 1
ATOM 631 C CA . ASP A 1 81 ? -2.873 -5.357 25.970 1.00 82.06 81 ASP A CA 1
ATOM 632 C C . ASP A 1 81 ? -1.727 -4.473 25.450 1.00 82.06 81 ASP A C 1
ATOM 634 O O . ASP A 1 81 ? -0.692 -4.339 26.102 1.00 82.06 81 ASP A O 1
ATOM 638 N N . GLU A 1 82 ? -1.882 -3.872 24.264 1.00 82.12 82 GLU A N 1
ATOM 639 C CA . GLU A 1 82 ? -0.815 -3.094 23.622 1.00 82.12 82 GLU A CA 1
ATOM 640 C C . GLU A 1 82 ? -0.694 -1.666 24.175 1.00 82.12 82 GLU A C 1
ATOM 642 O O . GLU A 1 82 ? 0.408 -1.114 24.189 1.00 82.12 82 GLU A O 1
ATOM 647 N N . PHE A 1 83 ? -1.800 -1.062 24.623 1.00 80.38 83 PHE A N 1
ATOM 648 C CA . PHE A 1 83 ? -1.851 0.357 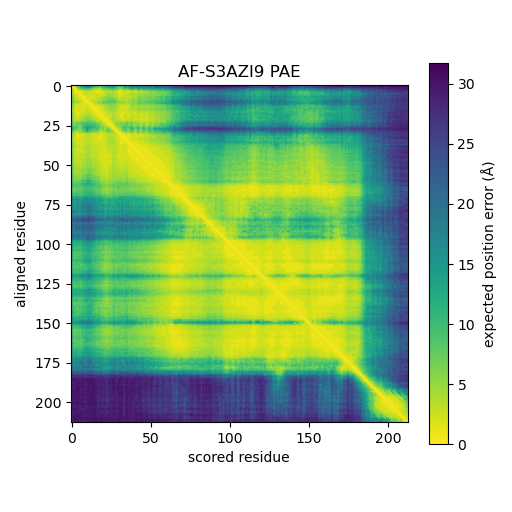25.001 1.00 80.38 83 PHE A CA 1
ATOM 649 C C . PHE A 1 83 ? -2.236 0.599 26.469 1.00 80.38 83 PHE A C 1
ATOM 651 O O . PHE A 1 83 ? -2.171 1.737 26.931 1.00 80.38 83 PHE A O 1
ATOM 658 N 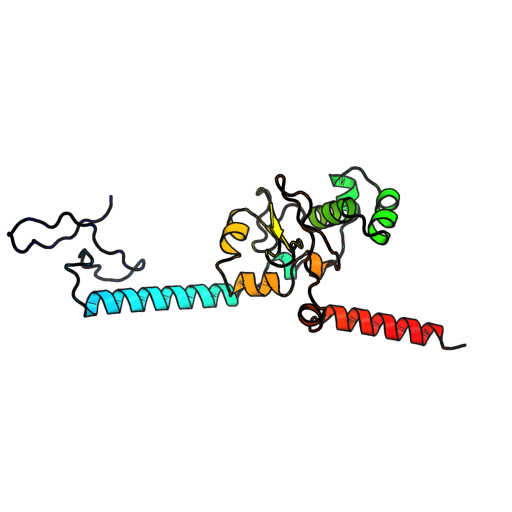N . GLY A 1 84 ? -2.590 -0.449 27.220 1.00 79.62 84 GLY A N 1
ATOM 659 C CA . GLY A 1 84 ? -2.924 -0.370 28.645 1.00 79.62 84 GLY A CA 1
ATOM 660 C C . GLY A 1 84 ? -4.290 0.254 28.941 1.00 79.62 84 GLY A C 1
ATOM 661 O O . GLY A 1 84 ? -4.498 0.760 30.042 1.00 79.62 84 GLY A O 1
ATOM 662 N N . TRP A 1 85 ? -5.203 0.276 27.965 1.00 76.44 85 TRP A N 1
ATOM 663 C CA . TRP A 1 85 ? -6.514 0.932 28.066 1.00 76.44 85 TRP A CA 1
ATOM 664 C C . TRP A 1 85 ? -7.656 -0.077 27.944 1.00 76.44 85 TRP A C 1
ATOM 666 O O . TRP A 1 85 ? -7.778 -0.744 26.921 1.00 76.44 85 TRP A O 1
ATOM 676 N N . GLY A 1 86 ? -8.526 -0.165 28.952 1.00 75.75 86 GLY A N 1
ATOM 677 C CA . GLY A 1 86 ? -9.688 -1.055 28.899 1.00 75.75 86 GLY A CA 1
ATOM 678 C C . GLY A 1 86 ? -10.767 -0.591 27.903 1.00 75.75 86 GLY A C 1
ATOM 679 O O . GLY A 1 86 ? -10.790 0.587 27.520 1.00 75.75 86 GLY A O 1
ATOM 680 N N . PRO A 1 87 ? -11.681 -1.486 27.473 1.00 73.00 87 PRO A N 1
ATOM 681 C CA . PRO A 1 87 ? -12.767 -1.162 26.542 1.00 73.00 87 PRO A CA 1
ATOM 682 C C . PRO A 1 87 ? -13.592 0.067 26.951 1.00 73.00 87 PRO A C 1
ATOM 684 O O . PRO A 1 87 ? -13.899 0.918 26.117 1.00 73.00 87 PRO A O 1
ATOM 687 N N . GLU A 1 88 ? -13.885 0.214 28.242 1.00 77.62 88 GLU A N 1
ATOM 688 C CA . GLU A 1 88 ? -14.631 1.336 28.820 1.00 77.62 88 GLU A CA 1
ATOM 689 C C . GLU A 1 88 ? -13.924 2.689 28.659 1.00 77.62 88 GLU A C 1
ATOM 691 O O . GLU A 1 88 ? -14.576 3.727 28.556 1.00 77.62 88 GLU A O 1
ATOM 696 N N . SER A 1 89 ? -12.592 2.680 28.575 1.00 75.75 89 SER A N 1
ATOM 697 C CA . SER A 1 89 ? -11.783 3.886 28.369 1.00 75.75 89 SER A CA 1
ATOM 698 C C . SER A 1 89 ? -11.763 4.331 26.901 1.00 75.75 89 SER A C 1
ATOM 700 O O . SER A 1 89 ? -11.401 5.472 26.596 1.00 75.75 89 SER A O 1
ATOM 702 N N . PHE A 1 90 ? -12.134 3.431 25.986 1.00 73.25 90 PHE A N 1
ATOM 703 C CA . PHE A 1 90 ? -11.877 3.563 24.556 1.00 73.25 90 PHE A CA 1
ATOM 704 C C . PHE A 1 90 ? -13.152 3.652 23.707 1.00 73.25 90 PHE A C 1
ATOM 706 O O . PHE A 1 90 ? -13.188 4.428 22.752 1.00 73.25 90 PHE A O 1
ATOM 713 N N . MET A 1 91 ? -14.225 2.946 24.080 1.00 72.88 91 MET A N 1
ATOM 714 C CA . MET A 1 91 ? -15.504 2.970 23.354 1.00 72.88 91 MET A CA 1
ATOM 715 C C . MET A 1 91 ? -16.089 4.382 23.162 1.00 72.88 91 MET A C 1
ATOM 717 O O . MET A 1 91 ? -16.395 4.723 22.019 1.00 72.88 91 MET A O 1
ATOM 721 N N . PRO A 1 92 ? -16.156 5.264 24.183 1.00 73.06 92 PRO A N 1
ATOM 722 C CA . PRO A 1 92 ? -16.686 6.617 23.981 1.00 73.06 92 PRO A CA 1
ATOM 723 C C . PRO A 1 92 ? -15.874 7.446 22.973 1.00 73.06 92 PRO A C 1
ATOM 725 O O . PRO A 1 92 ? -16.424 8.285 22.263 1.00 73.06 92 PRO A O 1
ATOM 728 N N . ARG A 1 93 ? -14.556 7.210 22.889 1.00 74.94 93 ARG A N 1
ATOM 729 C CA . ARG A 1 93 ? -13.648 7.918 21.969 1.00 74.94 93 ARG A CA 1
ATOM 730 C C . ARG A 1 93 ? -13.806 7.452 20.527 1.00 74.94 93 ARG A C 1
ATOM 732 O O . ARG A 1 93 ? -13.617 8.227 19.593 1.00 74.94 93 ARG A O 1
ATOM 739 N N . PHE A 1 94 ? -14.162 6.184 20.344 1.00 68.25 94 PHE A N 1
ATOM 740 C CA . PHE A 1 94 ? -14.542 5.667 19.039 1.00 68.25 94 PHE A CA 1
ATOM 741 C C . PHE A 1 94 ? -15.832 6.278 18.528 1.00 68.25 94 PHE A C 1
ATOM 743 O O . PHE A 1 94 ? -15.875 6.737 17.389 1.00 68.25 94 PHE A O 1
ATOM 750 N N . GLU A 1 95 ? -16.859 6.299 19.375 1.00 72.44 95 GLU A N 1
ATOM 751 C CA . GLU A 1 95 ? -18.163 6.867 19.036 1.00 72.44 95 GLU A CA 1
ATOM 752 C C . GLU A 1 95 ? -18.061 8.367 18.734 1.00 72.44 95 GLU A C 1
ATOM 754 O O . GLU A 1 95 ? -18.737 8.861 17.833 1.00 72.44 95 GLU A O 1
ATOM 759 N N . SER A 1 96 ? -17.169 9.086 19.426 1.00 72.44 96 SER A N 1
ATOM 760 C CA . SER A 1 96 ? -16.911 10.508 19.177 1.00 72.44 96 SER A CA 1
ATOM 761 C C . SER A 1 96 ? -15.997 10.790 17.976 1.00 72.44 96 SER A C 1
ATOM 763 O O . SER A 1 96 ? -15.831 11.952 17.602 1.00 72.44 96 SER A O 1
ATOM 765 N N . GLY A 1 97 ? -15.413 9.760 17.351 1.00 73.50 97 GLY A N 1
ATOM 766 C CA . GLY A 1 97 ? -14.534 9.910 16.190 1.00 73.50 97 GLY A CA 1
ATOM 767 C C . GLY A 1 97 ? -13.165 10.520 16.509 1.00 73.50 97 GLY A C 1
ATOM 768 O O . GLY A 1 97 ? -12.570 11.181 15.656 1.00 73.50 97 GLY A O 1
ATOM 769 N N . GLU A 1 98 ? -12.646 10.326 17.723 1.00 83.50 98 GLU A N 1
ATOM 770 C CA . GLU A 1 98 ? -11.347 10.870 18.120 1.00 83.50 98 GLU A CA 1
ATOM 771 C C . GLU A 1 98 ? -10.201 10.219 17.319 1.00 83.50 98 GLU A C 1
ATOM 773 O O . GLU A 1 98 ? -9.938 9.019 17.428 1.00 83.50 98 GLU A O 1
ATOM 778 N N . GLU A 1 99 ? -9.465 11.011 16.529 1.00 84.19 99 GLU A N 1
ATOM 779 C CA . GLU A 1 99 ? -8.454 10.485 15.593 1.00 84.19 99 GLU A CA 1
ATOM 780 C C . GLU A 1 99 ? -7.349 9.664 16.262 1.00 84.19 99 GLU A C 1
ATOM 782 O O . GLU A 1 99 ? -6.861 8.694 15.681 1.00 84.19 99 GLU A O 1
ATOM 787 N N . GLN A 1 100 ? -6.954 10.021 17.485 1.00 84.69 100 GLN A N 1
ATOM 788 C CA . GLN A 1 100 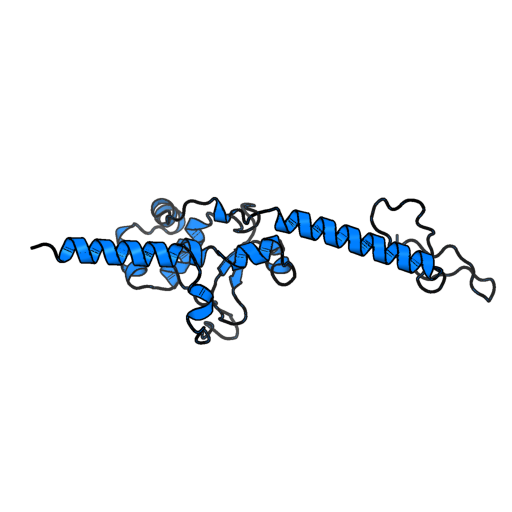? -5.949 9.261 18.224 1.00 84.69 100 GLN A CA 1
ATOM 789 C C . GLN A 1 100 ? -6.456 7.855 18.573 1.00 84.69 100 GLN A C 1
ATOM 791 O O . GLN A 1 100 ? -5.716 6.881 18.419 1.00 84.69 100 GLN A O 1
ATOM 796 N N . ALA A 1 101 ? -7.721 7.733 18.988 1.00 85.12 101 ALA A N 1
ATOM 797 C CA . ALA A 1 101 ? -8.340 6.442 19.266 1.00 85.12 101 ALA A CA 1
ATOM 798 C C . ALA A 1 101 ? -8.477 5.614 17.981 1.00 85.12 101 ALA A C 1
ATOM 800 O O . ALA A 1 101 ? -8.054 4.460 17.924 1.00 85.12 101 ALA A O 1
ATOM 801 N N . LEU A 1 102 ? -8.937 6.232 16.895 1.00 87.81 102 LEU A N 1
ATOM 802 C CA . LEU A 1 102 ? -9.038 5.578 15.590 1.00 87.81 102 LEU A CA 1
ATOM 803 C C . LEU A 1 102 ? -7.672 5.089 15.058 1.00 87.81 102 LEU A C 1
ATOM 805 O O . LEU A 1 102 ? -7.586 4.004 14.481 1.00 87.81 102 LEU A O 1
ATOM 809 N N . ARG A 1 103 ? -6.579 5.831 15.291 1.00 90.38 103 ARG A N 1
ATOM 810 C CA . ARG A 1 103 ? -5.207 5.408 14.931 1.00 90.38 103 ARG A CA 1
ATOM 811 C C . ARG A 1 103 ? -4.735 4.198 15.731 1.00 90.38 103 ARG A C 1
ATOM 813 O O . ARG A 1 103 ? -4.133 3.281 15.165 1.00 90.38 103 ARG A O 1
ATOM 820 N N . ILE A 1 104 ? -5.003 4.183 17.033 1.00 89.50 104 ILE A N 1
ATOM 821 C CA . ILE A 1 104 ? -4.685 3.048 17.910 1.00 89.50 104 ILE A CA 1
ATOM 822 C C . ILE A 1 104 ? -5.445 1.801 17.452 1.00 89.50 104 ILE A C 1
ATOM 824 O O . ILE A 1 104 ? -4.854 0.735 17.295 1.00 89.50 104 ILE A O 1
ATOM 828 N N . ALA A 1 105 ? -6.722 1.957 17.119 1.00 89.06 105 ALA A N 1
ATOM 829 C CA . ALA A 1 105 ? -7.557 0.887 16.593 1.00 89.06 105 ALA A CA 1
ATOM 830 C C . ALA A 1 105 ? -7.040 0.303 15.283 1.00 89.06 105 ALA A C 1
ATOM 832 O O . ALA A 1 105 ? -6.931 -0.915 15.146 1.00 89.06 105 ALA A O 1
ATOM 833 N N . LEU A 1 106 ? -6.680 1.173 14.334 1.00 93.25 106 LEU A N 1
ATOM 834 C CA . LEU A 1 106 ? -6.078 0.765 13.071 1.00 93.25 106 LEU A CA 1
ATOM 835 C C . LEU A 1 106 ? -4.788 -0.027 13.331 1.00 93.25 106 LEU A C 1
ATOM 837 O O . LEU A 1 106 ? -4.576 -1.087 12.743 1.00 93.25 106 LEU A O 1
ATOM 841 N N . THR A 1 107 ? -3.950 0.446 14.255 1.00 93.12 107 THR A N 1
ATOM 842 C CA . THR A 1 107 ? -2.687 -0.210 14.621 1.00 93.12 107 THR A CA 1
ATOM 843 C C . THR A 1 107 ? -2.918 -1.599 15.222 1.00 93.12 107 THR A C 1
ATOM 845 O O . THR A 1 107 ? -2.315 -2.577 14.764 1.00 93.12 107 THR A O 1
ATOM 848 N N . ALA A 1 108 ? -3.840 -1.710 16.180 1.00 91.38 108 ALA A N 1
ATOM 849 C CA . ALA A 1 108 ? -4.204 -2.973 16.814 1.00 91.38 108 ALA A CA 1
ATOM 850 C C . ALA A 1 108 ? -4.829 -3.956 15.808 1.00 91.38 108 ALA A C 1
ATOM 852 O O . ALA A 1 108 ? -4.470 -5.138 15.777 1.00 91.38 108 ALA A O 1
ATOM 853 N N . TRP A 1 109 ? -5.707 -3.480 14.919 1.00 94.06 109 TRP A N 1
ATOM 854 C CA . TRP A 1 109 ? -6.307 -4.297 13.862 1.00 94.06 109 TRP A CA 1
ATOM 855 C C . TRP A 1 109 ? -5.255 -4.880 12.912 1.00 94.06 109 TRP A C 1
ATOM 857 O O . TRP A 1 109 ? -5.254 -6.079 12.613 1.00 94.06 109 TRP A O 1
ATOM 867 N N . HIS A 1 110 ? -4.282 -4.056 12.518 1.00 95.56 110 HIS A N 1
ATOM 868 C CA . HIS A 1 110 ? -3.136 -4.509 11.738 1.00 95.56 110 HIS A CA 1
ATOM 869 C C . HIS A 1 110 ? -2.314 -5.578 12.467 1.00 95.56 110 HIS A C 1
ATOM 871 O O . HIS A 1 110 ? -1.759 -6.470 11.816 1.00 95.56 110 HIS A O 1
ATOM 877 N N . GLY A 1 111 ? -2.214 -5.511 13.800 1.00 92.75 111 GLY A N 1
ATOM 878 C CA . GLY A 1 111 ? -1.484 -6.489 14.610 1.00 92.75 111 GLY A CA 1
ATOM 879 C C . GLY A 1 111 ? -0.020 -6.612 14.181 1.00 92.75 111 GLY A C 1
ATOM 880 O O . GLY A 1 111 ? 0.515 -7.720 14.067 1.00 92.75 111 GLY A O 1
ATOM 881 N N . ARG A 1 112 ? 0.604 -5.468 13.858 1.00 92.38 112 ARG A N 1
ATOM 882 C CA . ARG A 1 112 ? 1.984 -5.347 13.347 1.00 92.38 112 ARG A CA 1
ATOM 883 C C . ARG A 1 112 ? 2.227 -6.042 11.997 1.00 92.38 112 ARG A C 1
ATOM 885 O O . ARG A 1 112 ? 3.340 -6.509 11.735 1.00 92.38 112 ARG A O 1
ATOM 892 N N . ARG A 1 113 ? 1.202 -6.119 11.141 1.00 96.31 113 ARG A N 1
ATOM 893 C CA . ARG A 1 113 ? 1.269 -6.702 9.789 1.00 96.31 113 ARG A CA 1
ATOM 894 C C . ARG A 1 113 ? 1.022 -5.655 8.712 1.00 96.31 113 ARG A C 1
ATOM 896 O O . ARG A 1 113 ? 0.143 -4.810 8.845 1.00 96.31 113 ARG A O 1
ATOM 903 N N . CYS A 1 114 ? 1.750 -5.755 7.604 1.00 98.31 114 CYS A N 1
ATOM 904 C CA . CYS A 1 114 ? 1.458 -4.972 6.401 1.00 98.31 114 CYS A CA 1
ATOM 905 C C . CYS A 1 114 ? 0.105 -5.393 5.801 1.00 98.31 114 CYS A C 1
ATOM 907 O O . CYS A 1 114 ? -0.099 -6.587 5.576 1.00 98.31 114 CYS A O 1
ATOM 909 N N . ALA A 1 115 ? -0.777 -4.439 5.478 1.00 98.06 115 ALA A N 1
ATOM 910 C CA . ALA A 1 115 ? -2.082 -4.748 4.874 1.00 98.06 115 ALA A CA 1
ATOM 911 C C . ALA A 1 115 ? -1.980 -5.472 3.525 1.00 98.06 115 ALA A C 1
ATOM 913 O O . ALA A 1 115 ? -2.823 -6.299 3.197 1.00 98.06 115 ALA A O 1
ATOM 914 N N . VAL A 1 116 ? -0.938 -5.200 2.741 1.00 97.56 116 VAL A N 1
ATOM 915 C CA . VAL A 1 116 ? -0.818 -5.779 1.398 1.00 97.56 116 VAL A CA 1
ATOM 916 C C . VAL A 1 116 ? -0.146 -7.148 1.430 1.00 97.56 116 VAL A C 1
ATOM 918 O O . VAL A 1 116 ? -0.671 -8.100 0.865 1.00 97.56 116 VAL A O 1
ATOM 921 N N . CYS A 1 117 ? 1.016 -7.273 2.080 1.00 96.69 117 CYS A N 1
ATOM 922 C CA . CYS A 1 117 ? 1.803 -8.510 2.032 1.00 96.69 117 CYS A CA 1
ATOM 923 C C . CYS A 1 117 ? 1.686 -9.400 3.276 1.00 96.69 117 CYS A C 1
ATOM 925 O O . CYS A 1 117 ? 2.226 -10.502 3.262 1.00 96.69 117 CYS A O 1
ATOM 927 N N . GLY A 1 118 ? 1.057 -8.932 4.358 1.00 96.94 118 GLY A N 1
ATOM 928 C CA . GLY A 1 118 ? 0.877 -9.691 5.601 1.00 96.94 118 GLY A CA 1
ATOM 929 C C . GLY A 1 118 ? 2.140 -9.907 6.443 1.00 96.94 118 GLY A C 1
ATO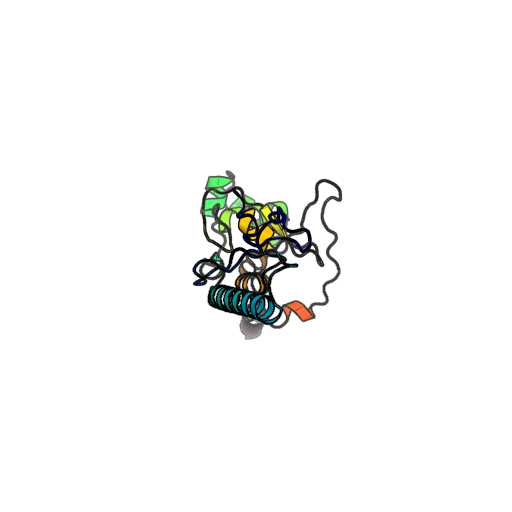M 930 O O . GLY A 1 118 ? 2.038 -10.402 7.565 1.00 96.94 118 GLY A O 1
ATOM 931 N N . VAL A 1 119 ? 3.324 -9.531 5.942 1.00 96.69 119 VAL A N 1
ATOM 932 C CA . VAL A 1 119 ? 4.595 -9.711 6.660 1.00 96.69 119 VAL A CA 1
ATOM 933 C C . VAL A 1 119 ? 4.557 -8.966 7.995 1.00 96.69 119 VAL A C 1
ATOM 935 O O . VAL A 1 119 ? 4.168 -7.794 8.054 1.00 96.69 119 VAL A O 1
ATOM 938 N N . ARG A 1 120 ? 4.965 -9.671 9.056 1.00 93.25 120 ARG A N 1
ATOM 939 C CA . ARG A 1 120 ? 5.005 -9.184 10.438 1.00 93.25 120 ARG A CA 1
ATOM 940 C C . ARG A 1 120 ? 6.353 -8.553 10.786 1.00 93.25 120 ARG A C 1
ATOM 942 O O . ARG A 1 120 ? 7.347 -8.796 10.108 1.00 93.25 120 ARG A O 1
ATOM 949 N N . HIS A 1 121 ? 6.387 -7.800 11.886 1.00 86.19 121 HIS A N 1
ATOM 950 C CA . HIS A 1 121 ? 7.609 -7.280 12.530 1.00 86.19 121 HIS A CA 1
ATOM 951 C C . HIS A 1 121 ? 8.466 -6.334 11.673 1.00 86.19 121 HIS A C 1
ATOM 953 O O . HIS A 1 121 ? 9.568 -5.968 12.074 1.00 86.19 121 HIS A O 1
ATOM 959 N N . LEU A 1 122 ? 7.956 -5.886 10.528 1.00 89.19 122 LEU A N 1
ATOM 960 C CA . LEU A 1 122 ? 8.553 -4.788 9.780 1.00 89.19 122 LEU A CA 1
ATOM 961 C C . LEU A 1 122 ? 8.040 -3.452 10.326 1.00 89.19 122 LEU A C 1
ATOM 963 O O . LEU A 1 122 ? 6.869 -3.372 10.703 1.00 89.19 122 LEU A O 1
ATOM 967 N N . PRO A 1 123 ? 8.864 -2.390 10.310 1.00 93.25 123 PRO A N 1
ATOM 968 C CA . PRO A 1 123 ? 8.370 -1.039 10.520 1.00 93.25 123 PRO A CA 1
ATOM 969 C C . PRO A 1 123 ? 7.268 -0.729 9.505 1.00 93.25 123 PRO A C 1
ATOM 971 O O . PRO A 1 123 ? 7.487 -0.832 8.288 1.00 93.25 123 PRO A O 1
ATOM 974 N N . LEU A 1 124 ? 6.092 -0.383 10.020 1.00 96.75 124 LEU A N 1
ATOM 975 C CA . LEU A 1 124 ? 4.959 0.049 9.217 1.00 96.75 124 LEU A CA 1
ATOM 976 C C . LEU A 1 124 ? 4.951 1.574 9.111 1.00 96.75 124 LEU A C 1
ATOM 978 O O . LEU A 1 124 ? 5.466 2.267 9.986 1.00 96.75 124 LEU A O 1
ATOM 982 N N . VAL A 1 125 ? 4.402 2.073 8.013 1.00 95.69 125 VAL A N 1
ATOM 983 C CA . VAL A 1 125 ? 4.206 3.493 7.735 1.00 95.69 125 VAL A CA 1
ATOM 984 C C . VAL A 1 125 ? 2.748 3.739 7.374 1.00 95.69 125 VAL A C 1
ATOM 986 O O . VAL A 1 125 ? 2.091 2.846 6.828 1.00 95.69 125 VAL A O 1
ATOM 989 N N . ASP A 1 126 ? 2.278 4.946 7.680 1.00 95.81 126 ASP A N 1
ATOM 990 C CA . ASP A 1 126 ? 0.960 5.428 7.283 1.00 95.81 126 ASP A CA 1
ATOM 991 C C . ASP A 1 126 ? 0.928 5.605 5.768 1.00 95.81 126 ASP A C 1
ATOM 993 O O . ASP A 1 126 ? 1.555 6.507 5.205 1.00 95.81 126 ASP A O 1
ATOM 997 N N . ASP A 1 127 ? 0.180 4.730 5.117 1.00 96.25 127 ASP A N 1
ATOM 998 C CA . ASP A 1 127 ? -0.158 4.871 3.719 1.00 96.25 127 ASP A CA 1
ATOM 999 C C . ASP A 1 127 ? -1.420 5.732 3.596 1.00 96.25 127 ASP A C 1
ATOM 1001 O O . ASP A 1 127 ? -2.412 5.512 4.300 1.00 96.25 127 ASP A O 1
ATOM 1005 N N . HIS A 1 128 ? -1.382 6.726 2.714 1.00 92.50 128 HIS A N 1
ATOM 1006 C CA . HIS A 1 128 ? -2.449 7.704 2.568 1.00 92.50 128 HIS A CA 1
ATOM 1007 C C . HIS A 1 128 ? -2.693 8.040 1.105 1.00 92.50 128 HIS A C 1
ATOM 1009 O O . HIS A 1 128 ? -1.813 7.927 0.256 1.00 92.50 128 HIS A O 1
ATOM 1015 N N . ASP A 1 129 ? -3.917 8.453 0.823 1.00 85.94 129 ASP A N 1
ATOM 1016 C CA . ASP A 1 129 ? -4.285 8.979 -0.474 1.00 85.94 129 ASP A CA 1
ATOM 1017 C C . ASP A 1 129 ? -3.722 10.399 -0.628 1.00 85.94 129 ASP A C 1
ATOM 1019 O O . ASP A 1 129 ? -3.985 11.271 0.200 1.00 85.94 129 ASP A O 1
ATOM 1023 N N . HIS A 1 130 ? -2.914 10.634 -1.661 1.00 79.94 130 HIS A N 1
ATOM 1024 C CA . HIS A 1 130 ? -2.232 11.920 -1.848 1.00 79.94 130 HIS A CA 1
ATOM 1025 C C . HIS A 1 130 ? -3.181 13.051 -2.281 1.00 79.94 130 HIS A C 1
ATOM 1027 O O . HIS A 1 130 ? -2.831 14.222 -2.133 1.00 79.94 130 HIS A O 1
ATOM 1033 N N . ASP A 1 131 ? -4.375 12.725 -2.786 1.00 73.69 131 ASP A N 1
ATOM 1034 C CA . ASP A 1 131 ? -5.353 13.719 -3.232 1.00 73.69 131 ASP A CA 1
ATOM 1035 C C . ASP A 1 131 ? -6.232 14.225 -2.082 1.00 73.69 131 ASP A C 1
ATOM 1037 O O . ASP A 1 131 ? -6.473 15.431 -1.963 1.00 73.69 131 ASP A O 1
ATOM 1041 N N . SER A 1 132 ? -6.702 13.312 -1.232 1.00 77.62 132 SER A N 1
ATOM 1042 C CA . SER A 1 132 ? -7.571 13.591 -0.084 1.00 77.62 132 SER A CA 1
ATOM 1043 C C . SER A 1 132 ? -6.824 13.707 1.242 1.00 77.62 132 SER A C 1
ATOM 1045 O O . SER A 1 132 ? -7.396 14.183 2.215 1.00 77.62 132 SER A O 1
ATOM 1047 N N . GLY A 1 133 ? -5.575 13.253 1.336 1.00 80.81 133 GLY A N 1
ATOM 1048 C CA . GLY A 1 133 ? -4.819 13.230 2.589 1.00 80.81 133 GLY A CA 1
ATOM 1049 C C . GLY A 1 133 ? -5.380 12.272 3.646 1.00 80.81 133 GLY A C 1
ATOM 1050 O O . GLY A 1 133 ? -5.026 12.388 4.821 1.00 80.81 133 GLY A O 1
ATOM 1051 N N . LEU A 1 134 ? -6.269 11.346 3.273 1.00 88.06 134 LEU A N 1
ATOM 1052 C CA . LEU A 1 134 ? -6.831 10.354 4.188 1.00 88.06 134 LEU A CA 1
ATOM 1053 C C . LEU A 1 134 ? -5.952 9.105 4.249 1.00 88.06 134 LEU A C 1
ATOM 1055 O O . LEU A 1 134 ? -5.484 8.602 3.228 1.00 88.06 134 LEU A O 1
ATOM 1059 N N . ILE A 1 135 ? -5.762 8.574 5.454 1.00 94.62 135 ILE A N 1
ATOM 1060 C CA . ILE A 1 135 ? -5.068 7.303 5.659 1.00 94.62 135 ILE A CA 1
ATOM 1061 C C . ILE A 1 135 ? -5.905 6.171 5.067 1.00 94.62 135 ILE A C 1
ATOM 1063 O O . ILE A 1 135 ? -7.102 6.044 5.334 1.00 94.62 135 ILE A O 1
ATOM 1067 N N . ARG A 1 136 ? -5.240 5.313 4.298 1.00 96.44 136 ARG A N 1
ATOM 1068 C CA . ARG A 1 136 ? -5.784 4.057 3.778 1.00 96.44 136 ARG A CA 1
ATOM 1069 C C . ARG A 1 136 ? -5.480 2.911 4.741 1.00 96.44 136 ARG A C 1
ATOM 1071 O O . ARG A 1 136 ? -6.356 2.104 5.039 1.00 96.44 136 ARG A O 1
ATOM 1078 N N . GLY A 1 137 ? -4.268 2.858 5.289 1.00 97.19 137 GLY A N 1
ATOM 1079 C CA . GLY A 1 137 ? -3.861 1.815 6.228 1.00 97.19 137 GLY A CA 1
ATOM 1080 C C . GLY A 1 137 ? -2.369 1.832 6.538 1.00 97.19 137 GLY A C 1
ATOM 1081 O O . GLY A 1 137 ? -1.674 2.800 6.244 1.00 97.19 137 GLY A O 1
ATOM 1082 N N . LEU A 1 138 ? -1.869 0.742 7.126 1.00 98.06 138 LEU A N 1
ATOM 1083 C CA . LEU A 1 138 ? -0.449 0.589 7.452 1.00 98.06 138 LEU A CA 1
ATOM 1084 C C . LEU A 1 138 ? 0.265 -0.382 6.499 1.00 98.06 138 LEU A C 1
ATOM 1086 O O . LEU A 1 138 ? -0.082 -1.566 6.383 1.00 98.06 138 LEU A O 1
ATOM 1090 N N . LEU A 1 139 ? 1.327 0.093 5.850 1.00 98.19 139 LEU A N 1
ATOM 1091 C CA . LEU A 1 139 ? 2.142 -0.697 4.925 1.00 98.19 139 LEU A CA 1
ATOM 1092 C C . LEU A 1 139 ? 3.587 -0.795 5.405 1.00 98.19 139 LEU A C 1
ATOM 1094 O O . LEU A 1 139 ? 4.108 0.103 6.051 1.00 98.19 139 LEU A O 1
ATOM 1098 N N . CYS A 1 140 ? 4.293 -1.872 5.054 1.00 98.06 140 CYS A N 1
ATOM 1099 C CA . CYS A 1 140 ? 5.751 -1.857 5.181 1.00 98.06 140 CYS A CA 1
ATOM 1100 C C . CYS A 1 140 ? 6.354 -0.920 4.120 1.00 98.06 140 CYS A C 1
ATOM 1102 O O . CYS A 1 140 ? 5.784 -0.765 3.037 1.00 98.06 140 CYS A O 1
ATOM 1104 N N . ARG A 1 141 ? 7.551 -0.364 4.365 1.00 96.44 141 ARG A N 1
ATOM 1105 C CA . ARG A 1 141 ? 8.208 0.584 3.432 1.00 96.44 141 ARG A CA 1
ATOM 1106 C C . ARG A 1 141 ? 8.295 0.078 1.987 1.00 96.44 141 ARG A C 1
ATOM 1108 O O . ARG A 1 141 ? 8.149 0.853 1.051 1.00 96.44 141 ARG A O 1
ATOM 1115 N N . ARG A 1 142 ? 8.510 -1.230 1.796 1.00 94.94 142 ARG A N 1
ATOM 1116 C CA . ARG A 1 142 ? 8.594 -1.847 0.463 1.00 94.94 142 ARG A CA 1
ATOM 1117 C C . ARG A 1 142 ? 7.252 -1.845 -0.268 1.00 94.94 142 ARG A C 1
ATOM 1119 O O . ARG A 1 142 ? 7.238 -1.631 -1.473 1.00 94.94 142 ARG A O 1
ATOM 1126 N N . CYS A 1 143 ? 6.155 -2.133 0.432 1.00 96.44 143 CYS A N 1
ATOM 1127 C CA . CYS A 1 143 ? 4.822 -2.063 -0.161 1.00 96.44 143 CYS A CA 1
ATOM 1128 C C . CYS A 1 143 ? 4.429 -0.607 -0.399 1.00 96.44 143 CYS A C 1
ATOM 1130 O O . CYS A 1 143 ? 4.013 -0.286 -1.502 1.00 96.44 143 CYS A O 1
ATOM 1132 N N . ASN A 1 144 ? 4.673 0.272 0.574 1.00 95.62 144 ASN A N 1
ATOM 1133 C CA . ASN A 1 144 ? 4.397 1.700 0.446 1.00 95.62 144 ASN A CA 1
ATOM 1134 C C . ASN A 1 144 ? 5.111 2.327 -0.760 1.00 95.62 144 ASN A C 1
ATOM 1136 O O . ASN A 1 144 ? 4.511 3.069 -1.516 1.00 95.62 144 ASN A O 1
ATOM 1140 N N . GLY A 1 145 ? 6.382 1.985 -0.999 1.00 90.50 145 GLY A N 1
ATOM 1141 C CA . GLY A 1 145 ? 7.119 2.496 -2.161 1.00 90.50 145 GLY A CA 1
ATOM 1142 C C . GLY A 1 145 ? 6.662 1.927 -3.511 1.00 90.50 145 GLY A C 1
ATOM 1143 O O . GLY A 1 145 ? 7.000 2.486 -4.546 1.00 90.50 145 GLY A O 1
ATOM 1144 N N . LYS A 1 146 ? 5.924 0.810 -3.521 1.00 91.19 146 LYS A N 1
ATOM 1145 C CA . LYS A 1 146 ? 5.353 0.222 -4.744 1.00 91.19 146 LYS A CA 1
ATOM 1146 C C . LYS A 1 146 ? 3.944 0.711 -5.035 1.00 91.19 146 LYS A C 1
ATOM 1148 O O . LYS A 1 146 ? 3.543 0.685 -6.193 1.00 91.19 146 LYS A O 1
ATOM 1153 N N . GLU A 1 147 ? 3.218 1.120 -4.002 1.00 90.00 147 GLU A N 1
ATOM 1154 C CA . GLU A 1 147 ? 1.817 1.514 -4.089 1.00 90.00 147 GLU A CA 1
ATOM 1155 C C . GLU A 1 147 ? 1.530 2.515 -5.227 1.00 90.00 147 GLU A C 1
ATOM 1157 O O . GLU A 1 147 ? 0.620 2.225 -6.011 1.00 90.00 147 GLU A O 1
ATOM 1162 N N . PRO A 1 148 ? 2.337 3.578 -5.441 1.00 82.62 148 PRO A N 1
ATOM 1163 C CA . PRO A 1 148 ? 2.066 4.559 -6.495 1.00 82.62 148 PRO A CA 1
ATOM 1164 C C . PRO A 1 148 ? 2.318 4.046 -7.920 1.00 82.62 148 PRO A C 1
ATOM 1166 O O . PRO A 1 148 ? 1.989 4.722 -8.891 1.00 82.62 148 PRO A O 1
ATOM 1169 N N . HIS A 1 149 ? 2.965 2.888 -8.071 1.00 79.56 149 HIS A N 1
ATOM 1170 C CA . HIS A 1 149 ? 3.495 2.399 -9.348 1.00 79.56 149 HIS A CA 1
ATOM 1171 C C . HIS A 1 149 ? 2.840 1.098 -9.824 1.00 79.56 149 HIS A C 1
ATOM 1173 O O . HIS A 1 149 ? 3.220 0.564 -10.866 1.00 79.56 149 HIS A O 1
ATOM 1179 N N . ASP A 1 150 ? 1.881 0.565 -9.067 1.00 78.44 150 ASP A N 1
ATOM 1180 C CA . ASP A 1 150 ? 1.252 -0.726 -9.325 1.00 78.44 150 ASP A CA 1
ATOM 1181 C C . ASP A 1 150 ? -0.276 -0.574 -9.411 1.00 78.44 150 ASP A C 1
ATOM 1183 O O . ASP A 1 150 ? -0.941 -0.104 -8.484 1.00 78.44 150 ASP A O 1
ATOM 1187 N N . ASN A 1 151 ? -0.831 -0.976 -10.556 1.00 77.12 151 ASN A N 1
ATOM 1188 C CA . ASN A 1 151 ? -2.263 -0.922 -10.858 1.00 77.12 151 ASN A CA 1
ATOM 1189 C C . ASN A 1 151 ? -2.955 -2.297 -10.818 1.00 77.12 151 ASN A C 1
ATOM 1191 O O . ASN A 1 151 ? -4.135 -2.386 -11.145 1.00 77.12 151 ASN A O 1
ATOM 1195 N N . GLY A 1 152 ? -2.251 -3.355 -10.409 1.00 86.81 152 GLY A N 1
ATOM 1196 C CA . GLY A 1 152 ? -2.842 -4.658 -10.104 1.00 86.81 152 GLY A CA 1
ATOM 1197 C C . GLY A 1 152 ? -3.217 -4.735 -8.626 1.00 86.81 152 GLY A C 1
ATOM 1198 O O . GLY A 1 152 ? -4.243 -4.213 -8.190 1.00 86.81 152 GLY A O 1
ATOM 1199 N N . LEU A 1 153 ? -2.332 -5.323 -7.820 1.00 91.94 153 LEU A N 1
ATOM 1200 C CA . LEU A 1 153 ? -2.546 -5.555 -6.387 1.00 91.94 153 LEU A CA 1
ATOM 1201 C C . LEU A 1 153 ? -2.891 -4.273 -5.611 1.00 91.94 153 LEU A C 1
ATOM 1203 O O . LEU A 1 153 ? -3.764 -4.281 -4.742 1.00 91.94 153 LEU A O 1
ATOM 1207 N N . PHE A 1 154 ? -2.210 -3.162 -5.910 1.00 91.44 154 PHE A N 1
ATOM 1208 C CA . PHE A 1 154 ? -2.428 -1.917 -5.172 1.00 91.44 154 PHE A CA 1
ATOM 1209 C C . PHE A 1 154 ? -3.666 -1.148 -5.633 1.00 91.44 154 PHE A C 1
ATOM 1211 O O . PHE A 1 154 ? -4.243 -0.423 -4.829 1.00 91.44 154 PHE A O 1
ATOM 1218 N N . ARG A 1 155 ? -4.149 -1.371 -6.864 1.00 90.19 155 ARG A N 1
ATOM 1219 C CA . ARG A 1 155 ? -5.476 -0.893 -7.280 1.00 90.19 155 ARG A CA 1
ATOM 1220 C C . ARG A 1 155 ? -6.554 -1.508 -6.395 1.00 90.19 155 ARG A C 1
ATOM 1222 O O . ARG A 1 155 ? -7.327 -0.766 -5.805 1.00 90.19 155 ARG A O 1
ATOM 1229 N N . LYS A 1 156 ? -6.531 -2.830 -6.206 1.00 91.88 156 LYS A N 1
ATOM 1230 C CA . LYS A 1 156 ? -7.445 -3.520 -5.281 1.00 91.88 156 LYS A CA 1
ATOM 1231 C C . LYS A 1 156 ? -7.314 -2.987 -3.854 1.00 91.88 156 LYS A C 1
ATOM 1233 O O . LYS A 1 156 ? -8.301 -2.636 -3.223 1.00 91.88 156 LYS A O 1
ATOM 1238 N N . TYR A 1 157 ? -6.089 -2.838 -3.349 1.00 95.75 157 TYR A N 1
ATOM 1239 C CA . TYR A 1 157 ? -5.869 -2.240 -2.026 1.00 95.75 157 TYR A CA 1
ATOM 1240 C C . TYR A 1 157 ? -6.507 -0.844 -1.885 1.00 95.75 157 TYR A C 1
ATOM 1242 O O . TYR A 1 157 ? -7.114 -0.574 -0.853 1.00 95.75 157 TYR A O 1
ATOM 1250 N N . ARG A 1 158 ? -6.438 0.007 -2.919 1.00 92.50 158 ARG A N 1
ATOM 1251 C CA . ARG A 1 158 ? -7.105 1.322 -2.951 1.00 92.50 158 ARG A CA 1
ATOM 1252 C C . ARG A 1 158 ? -8.634 1.237 -3.006 1.00 92.50 158 ARG A C 1
ATOM 1254 O O . ARG A 1 158 ? -9.287 2.124 -2.475 1.00 92.50 158 ARG A O 1
ATOM 1261 N N . GLU A 1 159 ? -9.196 0.200 -3.627 1.00 91.06 159 GLU A N 1
ATOM 1262 C CA . GLU A 1 159 ? -10.651 -0.010 -3.743 1.00 91.06 159 GLU A CA 1
ATOM 1263 C C . GLU A 1 159 ? -11.313 -0.413 -2.417 1.00 91.06 159 GLU A C 1
ATOM 1265 O O . GLU A 1 159 ? -12.500 -0.155 -2.224 1.00 91.06 159 GLU A O 1
ATOM 1270 N N . ARG A 1 160 ? -10.563 -1.070 -1.522 1.00 93.94 160 ARG A N 1
ATOM 1271 C CA . ARG A 1 160 ? -11.035 -1.459 -0.185 1.00 93.94 160 ARG A CA 1
ATOM 1272 C C . ARG A 1 160 ? -9.874 -1.473 0.821 1.00 93.94 160 ARG A C 1
ATOM 1274 O O . ARG A 1 160 ? -9.401 -2.551 1.200 1.00 93.94 160 ARG A O 1
ATOM 1281 N N . PRO A 1 161 ? -9.370 -0.299 1.238 1.00 96.31 161 PRO A N 1
ATOM 1282 C CA . PRO A 1 161 ? -8.263 -0.197 2.174 1.00 96.31 161 PRO A CA 1
ATOM 1283 C C . PRO A 1 161 ? -8.711 -0.484 3.621 1.00 96.31 161 PRO A C 1
ATOM 1285 O O . PRO A 1 161 ? -9.906 -0.450 3.921 1.00 96.31 161 PRO A O 1
ATOM 1288 N N . PRO A 1 162 ? -7.770 -0.745 4.549 1.00 97.62 162 PRO A N 1
ATOM 1289 C CA . PRO A 1 162 ? -8.044 -0.972 5.971 1.00 97.62 162 PRO A CA 1
ATOM 1290 C C . PRO A 1 162 ? -9.027 0.002 6.627 1.00 97.62 162 PRO A C 1
ATOM 1292 O O . PRO A 1 162 ? -9.953 -0.435 7.306 1.00 97.62 162 PRO A O 1
ATOM 1295 N N . THR A 1 163 ? -8.874 1.309 6.407 1.00 94.25 163 THR A N 1
ATOM 1296 C CA . THR A 1 163 ? -9.782 2.310 6.987 1.00 94.25 163 THR A CA 1
ATOM 1297 C C . THR A 1 163 ? -11.212 2.170 6.464 1.00 94.25 163 THR A C 1
ATOM 1299 O O . THR A 1 163 ? -12.155 2.306 7.239 1.00 94.25 163 THR A O 1
ATOM 1302 N N . GLN A 1 164 ? -11.392 1.773 5.199 1.00 92.69 164 GLN A N 1
ATOM 1303 C CA . GLN A 1 164 ? -12.708 1.458 4.637 1.00 92.69 164 GLN A CA 1
ATOM 1304 C C . GLN A 1 164 ? -13.273 0.131 5.160 1.00 92.69 164 GLN A C 1
ATOM 1306 O O . GLN A 1 164 ? -14.474 0.043 5.401 1.00 92.69 164 GLN A O 1
ATOM 1311 N N . ILE A 1 165 ? -12.434 -0.893 5.358 1.00 93.31 165 ILE A N 1
ATOM 1312 C CA . ILE A 1 165 ? -12.851 -2.180 5.946 1.00 93.31 165 ILE A CA 1
ATOM 1313 C C . ILE A 1 165 ? -13.411 -1.971 7.357 1.00 93.31 165 ILE A C 1
ATOM 1315 O O . ILE A 1 165 ? -14.420 -2.577 7.703 1.00 93.31 165 ILE A O 1
ATOM 1319 N N . LEU A 1 166 ? -12.769 -1.099 8.135 1.00 88.50 166 LEU A N 1
ATOM 1320 C CA . LEU A 1 166 ? -13.147 -0.780 9.512 1.00 88.50 166 LEU A CA 1
ATOM 1321 C C . LEU A 1 166 ? -14.221 0.310 9.630 1.00 88.50 166 LEU A C 1
ATOM 1323 O O . LEU A 1 166 ? -14.709 0.555 10.727 1.00 88.50 166 LEU A O 1
ATOM 1327 N N . GLY A 1 167 ? -14.571 0.988 8.534 1.00 88.44 167 GLY A N 1
ATOM 1328 C CA . GLY A 1 167 ? -15.529 2.095 8.557 1.00 88.44 167 GLY A CA 1
ATOM 1329 C C . GLY A 1 167 ? -15.039 3.338 9.312 1.00 88.44 167 GLY A C 1
ATOM 1330 O O . GLY A 1 167 ? -15.855 4.070 9.863 1.00 88.44 167 GLY A O 1
ATOM 1331 N N . ILE A 1 168 ? -13.725 3.589 9.346 1.00 87.19 168 ILE A N 1
ATOM 1332 C CA . ILE A 1 168 ? -13.113 4.725 10.057 1.00 87.19 168 ILE A CA 1
ATOM 1333 C C . ILE A 1 168 ? -12.515 5.750 9.085 1.00 87.19 168 ILE A C 1
ATOM 1335 O O . ILE A 1 168 ? -12.104 5.409 7.976 1.00 87.19 168 ILE A O 1
ATOM 1339 N N . ARG A 1 169 ? -12.408 7.015 9.513 1.00 89.31 169 ARG A N 1
ATOM 1340 C CA . ARG A 1 169 ? -11.752 8.094 8.753 1.00 89.31 169 ARG A CA 1
ATOM 1341 C C . ARG A 1 169 ? -10.622 8.705 9.570 1.00 89.31 169 ARG A C 1
ATOM 1343 O O . ARG A 1 169 ? -10.822 9.076 10.719 1.00 89.31 169 ARG A O 1
ATOM 1350 N N . LEU A 1 170 ? -9.441 8.808 8.965 1.00 89.00 170 LEU A N 1
ATOM 1351 C CA . LEU A 1 170 ? -8.226 9.290 9.619 1.00 89.00 170 LEU A CA 1
ATOM 1352 C C . LEU A 1 170 ? -7.468 10.238 8.699 1.00 89.00 170 LEU A C 1
ATOM 1354 O O . LEU A 1 170 ? -7.175 9.876 7.558 1.00 89.00 170 LEU A O 1
ATOM 1358 N N . ARG A 1 171 ? -7.110 11.425 9.193 1.00 88.88 171 ARG A N 1
ATOM 1359 C CA . ARG A 1 171 ? -6.231 12.343 8.462 1.00 88.88 171 ARG A CA 1
ATOM 1360 C C . ARG A 1 171 ? -4.780 11.902 8.570 1.00 88.88 171 ARG A C 1
ATOM 1362 O O . ARG A 1 171 ? -4.303 11.528 9.646 1.00 88.88 171 ARG A O 1
ATOM 1369 N N . TYR A 1 172 ? -4.063 11.998 7.459 1.00 85.50 172 TYR A N 1
ATOM 1370 C CA . TYR A 1 172 ? -2.613 11.905 7.449 1.00 85.50 172 TYR A CA 1
ATOM 1371 C C . TYR A 1 172 ? -2.001 13.085 8.213 1.00 85.50 172 TYR A C 1
ATOM 1373 O O . TYR A 1 172 ? -2.559 14.183 8.226 1.00 85.50 172 TYR A O 1
ATOM 1381 N N . TRP A 1 173 ? -0.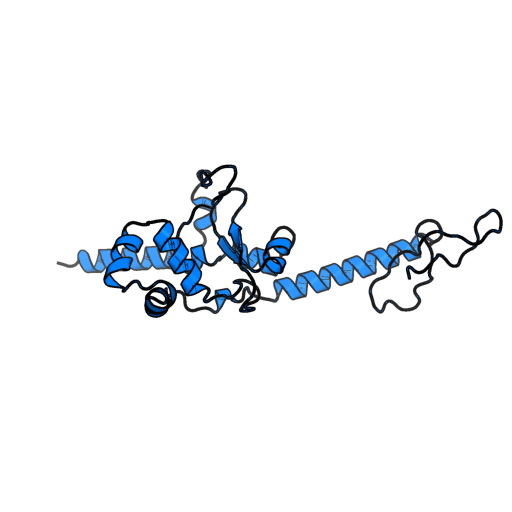863 12.852 8.862 1.00 84.50 173 TRP A N 1
ATOM 1382 C CA . TRP A 1 173 ? -0.114 13.884 9.570 1.00 84.50 173 TRP A CA 1
ATOM 1383 C C . TRP A 1 173 ? 1.302 13.957 9.007 1.00 84.50 173 TRP A C 1
ATOM 1385 O O . TRP A 1 173 ? 2.021 12.958 8.991 1.00 84.50 173 TRP A O 1
ATOM 1395 N N . ASP A 1 174 ? 1.688 15.149 8.563 1.00 74.06 174 ASP A N 1
ATOM 1396 C CA . ASP A 1 174 ? 3.029 15.471 8.091 1.00 74.06 174 ASP A CA 1
ATOM 1397 C C . ASP A 1 174 ? 3.738 16.341 9.146 1.00 74.06 174 ASP A C 1
ATOM 1399 O O . ASP A 1 174 ? 3.207 17.392 9.516 1.00 74.06 174 ASP A O 1
ATOM 1403 N N . PRO A 1 175 ? 4.958 15.989 9.593 1.00 72.56 175 PRO A N 1
ATOM 1404 C CA . PRO A 1 175 ? 5.755 16.833 10.483 1.00 72.56 175 PRO A CA 1
ATOM 1405 C C . PRO A 1 175 ? 5.944 18.284 10.019 1.00 72.56 175 PRO A C 1
ATOM 1407 O O . PRO A 1 175 ? 6.178 19.163 10.845 1.00 72.56 175 PRO A O 1
ATOM 1410 N N . ARG A 1 176 ? 5.894 18.543 8.708 1.00 69.62 176 ARG A N 1
ATOM 1411 C CA . ARG A 1 176 ? 6.119 19.870 8.116 1.00 69.62 176 ARG A CA 1
ATOM 1412 C C . ARG A 1 176 ? 4.843 20.684 7.951 1.00 69.62 176 ARG A C 1
ATOM 1414 O O . ARG A 1 176 ? 4.905 21.907 8.008 1.00 69.62 176 ARG A O 1
ATOM 1421 N N . HIS A 1 177 ? 3.712 20.020 7.728 1.00 71.44 177 HIS A N 1
ATOM 1422 C CA . HIS A 1 177 ? 2.457 20.673 7.338 1.00 71.44 177 HIS A CA 1
ATOM 1423 C C . HIS A 1 177 ? 1.307 20.415 8.323 1.00 71.44 177 HIS A C 1
ATOM 1425 O O . HIS A 1 177 ? 0.222 20.968 8.165 1.00 71.44 177 HIS A O 1
ATOM 1431 N N . GLY A 1 178 ? 1.541 19.612 9.363 1.00 74.25 178 GLY A N 1
ATOM 1432 C CA . GLY A 1 178 ? 0.521 19.190 10.312 1.00 74.25 178 GLY A CA 1
ATOM 1433 C C . GLY A 1 178 ? -0.451 18.177 9.706 1.00 74.25 178 GLY A C 1
ATOM 1434 O O . GLY A 1 178 ? -0.109 17.417 8.799 1.00 74.25 178 GLY A O 1
ATOM 1435 N N . TYR A 1 179 ? -1.675 18.140 10.235 1.00 77.19 179 TYR A N 1
ATOM 1436 C CA . TYR A 1 179 ? -2.728 17.284 9.692 1.00 77.19 179 TYR A CA 1
ATOM 1437 C C . TYR A 1 179 ? -3.143 17.748 8.298 1.00 77.19 179 TYR A C 1
ATOM 1439 O O . TYR A 1 179 ? -3.403 18.934 8.083 1.00 77.19 179 TYR A O 1
ATOM 1447 N N . ALA A 1 180 ? -3.261 16.794 7.375 1.00 75.19 180 ALA A N 1
ATOM 1448 C CA . ALA A 1 180 ? -3.801 17.052 6.054 1.00 75.19 180 ALA A CA 1
ATOM 1449 C C . ALA A 1 180 ? -5.212 17.640 6.188 1.00 75.19 180 ALA A C 1
ATOM 1451 O O . ALA A 1 180 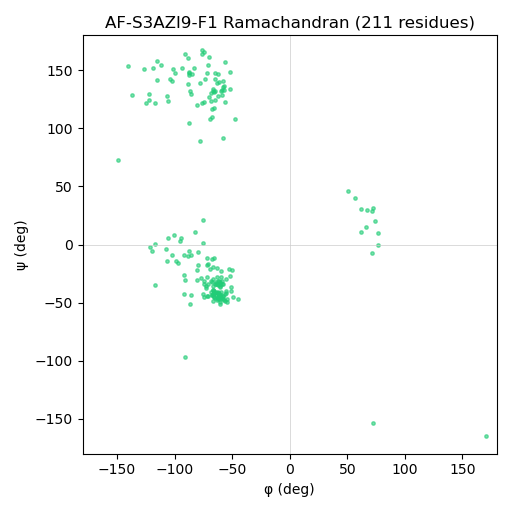? -6.015 17.158 6.987 1.00 75.19 180 ALA A O 1
ATOM 1452 N N . GLN A 1 181 ? -5.508 18.677 5.408 1.00 73.19 181 GLN A N 1
ATOM 1453 C CA . GLN A 1 181 ? -6.861 19.202 5.255 1.00 73.19 181 GLN A CA 1
ATOM 1454 C C . GLN A 1 181 ? -7.508 18.413 4.123 1.00 73.19 181 GLN A C 1
ATOM 1456 O O . GLN A 1 181 ? -7.117 18.623 2.969 1.00 73.19 181 GLN A O 1
ATOM 1461 N N . PRO A 1 182 ? -8.422 17.468 4.409 1.00 63.44 182 PRO A N 1
ATOM 1462 C CA . PRO A 1 182 ? -8.965 16.652 3.350 1.00 63.44 182 PRO A CA 1
ATOM 1463 C C . PRO A 1 182 ? -9.707 17.543 2.377 1.00 63.44 182 PRO A C 1
ATOM 1465 O O . PRO A 1 182 ? -10.569 18.320 2.786 1.00 63.44 182 PRO A O 1
ATOM 1468 N N . ARG A 1 183 ? -9.377 17.442 1.089 1.00 57.53 183 ARG A N 1
ATOM 1469 C CA . ARG A 1 183 ? -10.241 18.028 0.069 1.00 57.53 183 ARG A CA 1
ATOM 1470 C C . ARG A 1 183 ? -11.622 17.400 0.229 1.00 57.53 183 ARG A C 1
ATOM 1472 O O . ARG A 1 183 ? -11.707 16.196 0.497 1.00 57.53 183 ARG A O 1
ATOM 1479 N N . ASP A 1 184 ? -12.673 18.201 0.061 1.00 47.97 184 ASP A N 1
ATOM 1480 C CA . ASP A 1 184 ? -14.037 17.696 -0.072 1.00 47.97 184 ASP A CA 1
ATOM 1481 C C . ASP A 1 184 ? -14.068 16.748 -1.271 1.00 47.97 184 ASP A C 1
ATOM 1483 O O . ASP A 1 184 ? -14.229 17.134 -2.429 1.00 47.97 184 ASP A O 1
ATOM 1487 N N . THR A 1 185 ? -13.835 15.473 -0.989 1.00 44.81 185 THR A N 1
ATOM 1488 C CA . THR A 1 185 ? -14.089 14.393 -1.918 1.00 44.81 185 THR A CA 1
ATOM 1489 C C . THR A 1 185 ? -15.599 14.340 -2.019 1.00 44.81 185 THR A C 1
ATOM 1491 O O . THR A 1 185 ? -16.296 14.003 -1.063 1.00 44.81 185 THR A O 1
ATOM 1494 N N . THR A 1 186 ? -16.125 14.770 -3.164 1.00 39.72 186 THR A N 1
ATOM 1495 C CA . THR A 1 186 ? -17.542 14.591 -3.467 1.00 39.72 186 THR A CA 1
ATOM 1496 C C . THR A 1 186 ? -17.875 13.104 -3.247 1.00 39.72 186 THR A C 1
ATOM 1498 O O . THR A 1 186 ? -17.106 12.256 -3.708 1.00 39.72 186 THR A O 1
ATOM 1501 N N . PRO A 1 187 ? -18.985 12.757 -2.563 1.00 43.66 187 PRO A N 1
ATOM 1502 C CA . PRO A 1 187 ? -19.316 11.379 -2.153 1.00 43.66 187 PRO A CA 1
ATOM 1503 C C . PRO A 1 187 ? -19.243 10.320 -3.269 1.00 43.66 187 PRO A C 1
ATOM 1505 O O . PRO A 1 187 ? -18.997 9.143 -3.016 1.00 43.66 187 PRO A O 1
ATOM 1508 N N . ARG A 1 188 ? -19.338 10.759 -4.528 1.00 38.31 188 ARG A N 1
ATOM 1509 C CA . ARG A 1 188 ? -19.402 9.939 -5.741 1.00 38.31 188 ARG A CA 1
ATOM 1510 C C . ARG A 1 188 ? -18.311 8.886 -5.942 1.00 38.31 188 ARG A C 1
ATOM 1512 O O . ARG A 1 188 ? -18.554 7.956 -6.704 1.00 38.31 188 ARG A O 1
ATOM 1519 N N . GLN A 1 189 ? -17.141 8.983 -5.306 1.00 41.34 189 GLN A N 1
ATOM 1520 C CA . GLN A 1 189 ? -16.111 7.930 -5.400 1.00 41.34 189 GLN A CA 1
ATOM 1521 C C . GLN A 1 189 ? -16.239 6.818 -4.341 1.00 41.34 189 GLN A C 1
ATOM 1523 O O . GLN A 1 189 ? -15.592 5.784 -4.482 1.00 41.34 189 GLN A O 1
ATOM 1528 N N . LEU A 1 190 ? -17.106 6.975 -3.333 1.00 45.56 190 LEU A N 1
ATOM 1529 C CA . LEU A 1 190 ? -17.382 5.969 -2.294 1.00 45.56 190 LEU A CA 1
ATOM 1530 C C . LEU A 1 190 ? -18.758 5.289 -2.456 1.00 45.56 190 LEU A C 1
ATOM 1532 O O . LEU A 1 190 ? -18.988 4.222 -1.882 1.00 45.56 190 LEU A O 1
ATOM 1536 N N . ASP A 1 191 ? -19.639 5.853 -3.287 1.00 38.91 191 ASP A N 1
ATOM 1537 C CA . ASP A 1 191 ? -21.051 5.458 -3.431 1.00 38.91 191 ASP A CA 1
ATOM 1538 C C . ASP A 1 191 ? -21.286 4.058 -4.041 1.00 38.91 191 ASP A C 1
ATOM 1540 O O . ASP A 1 191 ? -22.385 3.517 -3.940 1.00 38.91 191 ASP A O 1
ATOM 1544 N N . ASN A 1 192 ? -20.264 3.422 -4.624 1.00 40.19 192 ASN A N 1
ATOM 1545 C CA . ASN A 1 192 ? -20.394 2.094 -5.244 1.00 40.19 192 ASN A CA 1
ATOM 1546 C C . ASN A 1 192 ? -19.880 0.935 -4.368 1.00 40.19 192 ASN A C 1
ATOM 1548 O O . ASN A 1 192 ? -19.793 -0.199 -4.840 1.00 40.19 192 ASN A O 1
ATOM 1552 N N . HIS A 1 193 ? -19.532 1.178 -3.098 1.00 40.25 193 HIS A N 1
ATOM 1553 C CA . HIS A 1 193 ? -19.004 0.120 -2.233 1.00 40.25 193 HIS A CA 1
ATOM 1554 C C . HIS A 1 193 ? -20.131 -0.682 -1.536 1.00 40.25 193 HIS A C 1
ATOM 1556 O O . HIS A 1 193 ? -20.990 -0.098 -0.866 1.00 40.25 193 HIS A O 1
ATOM 1562 N N . PRO A 1 194 ? -20.121 -2.031 -1.591 1.00 40.16 194 PRO A N 1
ATOM 1563 C CA . PRO A 1 194 ? -21.182 -2.872 -1.027 1.00 40.16 194 PRO A CA 1
ATOM 1564 C C . PRO A 1 194 ? -21.401 -2.689 0.486 1.00 40.16 194 PRO A C 1
ATOM 1566 O O . PRO A 1 194 ? -22.516 -2.912 0.957 1.00 40.16 194 PRO A O 1
ATOM 1569 N N . ALA A 1 195 ? -20.405 -2.208 1.241 1.00 41.34 195 ALA A N 1
ATOM 1570 C CA . ALA A 1 195 ? -20.565 -1.896 2.668 1.00 41.34 195 ALA A CA 1
ATOM 1571 C C . ALA A 1 195 ? -21.496 -0.698 2.943 1.00 41.34 195 ALA A C 1
ATOM 1573 O O . ALA A 1 195 ? -22.231 -0.736 3.926 1.00 41.34 195 ALA A O 1
ATOM 1574 N N . TYR A 1 196 ? -21.559 0.311 2.064 1.00 41.38 196 TYR A N 1
ATOM 1575 C CA . TYR A 1 196 ? -22.556 1.384 2.198 1.00 41.38 196 TYR A CA 1
ATOM 1576 C C . TYR A 1 196 ? -23.959 0.872 1.879 1.00 41.38 196 TYR A C 1
ATOM 1578 O O . TYR A 1 196 ? -24.917 1.242 2.550 1.00 41.38 196 TYR A O 1
ATOM 1586 N N . SER A 1 197 ? -24.083 -0.072 0.939 1.00 42.72 197 SER A N 1
ATOM 1587 C CA . SER A 1 197 ? -25.357 -0.753 0.689 1.00 42.72 197 SER A CA 1
ATOM 1588 C C . SER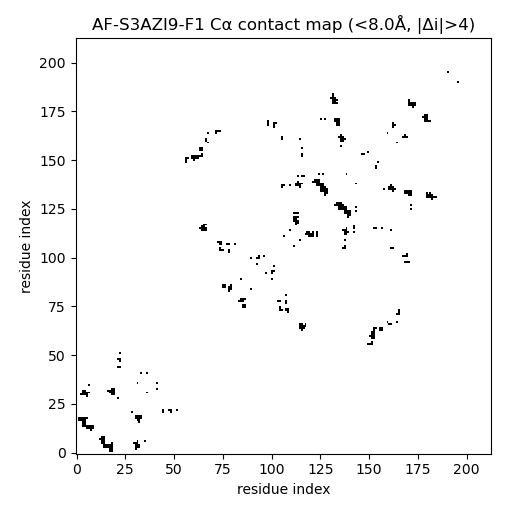 A 1 197 ? -25.795 -1.638 1.867 1.00 42.72 197 SER A C 1
ATOM 1590 O O . SER A 1 197 ? -26.993 -1.800 2.082 1.00 42.72 197 SER A O 1
ATOM 1592 N N . LEU A 1 198 ? -24.853 -2.192 2.642 1.00 45.47 198 LEU A N 1
ATOM 1593 C CA . LEU A 1 198 ? -25.135 -2.959 3.860 1.00 45.47 198 LEU A CA 1
ATOM 1594 C C . LEU A 1 198 ? -25.544 -2.035 5.013 1.00 45.47 198 LEU A C 1
ATOM 1596 O O . LEU A 1 198 ? -26.549 -2.301 5.665 1.00 45.47 198 LEU A O 1
ATOM 1600 N N . ALA A 1 199 ? -24.828 -0.926 5.215 1.00 44.50 199 ALA A N 1
ATOM 1601 C CA . ALA A 1 199 ? -25.171 0.090 6.208 1.00 44.50 199 ALA A CA 1
ATOM 1602 C C . ALA A 1 199 ? -26.537 0.739 5.917 1.00 44.50 199 ALA A C 1
ATOM 1604 O O . ALA A 1 199 ? -27.354 0.880 6.822 1.00 44.50 199 ALA A O 1
ATOM 1605 N N . ALA A 1 200 ? -26.837 1.042 4.649 1.00 44.69 200 ALA A N 1
ATOM 1606 C CA . ALA A 1 200 ? -28.139 1.560 4.231 1.00 44.69 200 ALA A CA 1
ATOM 1607 C C . ALA A 1 200 ? -29.270 0.533 4.432 1.00 44.69 200 ALA A C 1
ATOM 1609 O O . ALA A 1 200 ? -30.347 0.893 4.903 1.00 44.69 200 ALA A O 1
ATOM 1610 N N . ARG A 1 201 ? -29.028 -0.755 4.140 1.00 50.41 201 ARG A N 1
ATOM 1611 C CA . ARG A 1 201 ? -29.998 -1.838 4.397 1.00 50.41 201 ARG A CA 1
ATOM 1612 C C . ARG A 1 201 ? -30.236 -2.069 5.891 1.00 50.41 201 ARG A C 1
ATOM 1614 O O . ARG A 1 201 ? -31.377 -2.288 6.288 1.00 50.41 201 ARG A O 1
ATOM 1621 N N . LEU A 1 202 ? -29.190 -1.995 6.714 1.00 51.88 202 LEU A N 1
ATOM 1622 C CA . LEU A 1 202 ? -29.296 -2.091 8.173 1.00 51.88 202 LEU A CA 1
ATOM 1623 C C . LEU A 1 202 ? -30.061 -0.899 8.756 1.00 51.88 202 LEU A C 1
ATOM 1625 O O . LEU A 1 202 ? -30.977 -1.100 9.546 1.00 51.88 202 LEU A O 1
ATOM 1629 N N . ALA A 1 203 ? -29.762 0.323 8.312 1.00 48.81 203 ALA A N 1
ATOM 1630 C CA . ALA A 1 203 ? -30.480 1.522 8.736 1.00 48.81 203 ALA A CA 1
ATOM 1631 C C . ALA A 1 203 ? -31.966 1.486 8.331 1.00 48.81 203 ALA A C 1
ATOM 1633 O O . ALA A 1 203 ? -32.832 1.825 9.135 1.00 48.81 203 ALA A O 1
ATOM 1634 N N . ALA A 1 204 ? -32.280 1.026 7.114 1.00 55.19 204 ALA A N 1
ATOM 1635 C CA . ALA A 1 204 ? -33.660 0.855 6.662 1.00 55.19 204 ALA A CA 1
ATOM 1636 C C . ALA A 1 204 ? -34.416 -0.169 7.524 1.00 55.19 204 ALA A C 1
ATOM 1638 O O . ALA A 1 204 ? -35.528 0.101 7.971 1.00 55.19 204 ALA A O 1
ATOM 1639 N N . ARG A 1 205 ? -33.790 -1.311 7.827 1.00 57.88 205 ARG A N 1
ATOM 1640 C CA . ARG A 1 205 ? -34.382 -2.351 8.676 1.00 57.88 205 ARG A CA 1
ATOM 1641 C C . ARG A 1 205 ? -34.655 -1.855 10.099 1.00 57.88 205 ARG A C 1
ATOM 1643 O O . ARG A 1 205 ? -35.778 -1.989 10.570 1.00 57.88 205 ARG A O 1
ATOM 1650 N N . LEU A 1 206 ? -33.683 -1.188 10.723 1.00 56.16 206 LEU A N 1
ATOM 1651 C CA . LEU 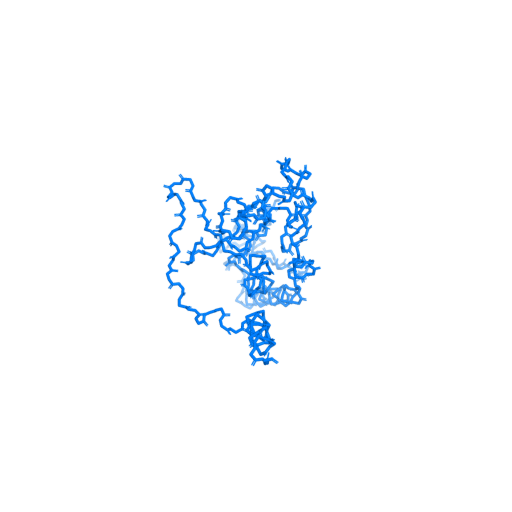A 1 206 ? -33.824 -0.617 12.069 1.00 56.16 206 LEU A CA 1
ATOM 1652 C C . LEU A 1 206 ? -34.911 0.467 12.150 1.00 56.16 206 LEU A C 1
ATOM 1654 O O . LEU A 1 206 ? -35.565 0.615 13.176 1.00 56.16 206 LEU A O 1
ATOM 1658 N N . ASN A 1 207 ? -35.133 1.221 11.072 1.00 63.72 207 ASN A N 1
ATOM 1659 C CA . ASN A 1 207 ? -36.217 2.203 11.011 1.00 63.72 207 ASN A CA 1
ATOM 1660 C C . ASN A 1 207 ? -37.592 1.561 10.781 1.00 63.72 207 ASN A C 1
ATOM 1662 O O . ASN A 1 207 ? -38.593 2.099 11.249 1.00 63.72 207 ASN A O 1
ATOM 1666 N N . THR A 1 208 ? -37.645 0.410 10.107 1.00 65.94 208 THR A N 1
ATOM 1667 C CA . THR A 1 208 ? -38.890 -0.350 9.912 1.00 65.94 208 THR A CA 1
ATOM 1668 C C . THR A 1 208 ? -39.323 -1.000 11.229 1.00 65.94 208 THR A C 1
ATOM 1670 O O . THR A 1 208 ? -40.463 -0.839 11.643 1.00 65.94 208 THR A O 1
ATOM 1673 N N . GLU A 1 209 ? -38.376 -1.602 11.956 1.00 62.38 209 GLU A N 1
ATOM 1674 C CA . GLU A 1 209 ? -38.590 -2.213 13.280 1.00 62.38 209 GLU A CA 1
ATOM 1675 C C . GLU A 1 209 ? -38.944 -1.181 14.377 1.00 62.38 209 GLU A C 1
ATOM 1677 O O . GLU A 1 209 ? -39.512 -1.538 15.402 1.00 62.38 209 GLU A O 1
ATOM 1682 N N . ARG A 1 210 ? -38.648 0.112 14.168 1.00 54.81 210 ARG A N 1
ATOM 1683 C CA . ARG A 1 210 ? -39.046 1.218 15.067 1.00 54.81 210 ARG A CA 1
ATOM 1684 C C . ARG A 1 210 ? -40.379 1.882 14.709 1.00 54.81 210 ARG A C 1
ATOM 1686 O O . ARG A 1 210 ? -40.830 2.739 15.466 1.00 54.81 210 ARG A O 1
ATOM 1693 N N . SER A 1 211 ? -40.956 1.551 13.555 1.00 52.25 211 SER A N 1
ATOM 1694 C CA . SER A 1 211 ? -42.186 2.173 13.041 1.00 52.25 211 SER A CA 1
ATOM 1695 C C . SER A 1 211 ? -43.405 1.248 13.114 1.00 52.25 211 SER A C 1
ATOM 1697 O O . SER A 1 211 ? -44.506 1.686 12.787 1.00 52.25 211 SER A O 1
ATOM 1699 N N . GLU A 1 212 ? -43.229 -0.008 13.534 1.00 46.12 212 GLU A N 1
ATOM 1700 C CA . GLU A 1 212 ? -44.341 -0.880 13.913 1.00 46.12 212 GLU A CA 1
ATOM 1701 C C . GLU A 1 212 ? -44.771 -0.539 15.358 1.00 46.12 212 GLU A C 1
ATOM 1703 O O . GLU A 1 212 ? -43.920 -0.558 16.250 1.00 46.12 212 GLU A O 1
ATOM 1708 N N . PRO A 1 213 ? -46.037 -0.129 15.577 1.00 52.91 213 PRO A N 1
ATOM 1709 C CA . PRO A 1 213 ? -46.553 0.282 16.885 1.00 52.91 213 PRO A CA 1
ATOM 1710 C C . PRO A 1 213 ? -46.711 -0.873 17.881 1.00 52.91 213 PRO A C 1
ATOM 1712 O O . PRO A 1 213 ? -46.990 -2.013 17.444 1.00 52.91 213 PRO A O 1
#

Nearest PDB structures (foldseek):
  8jr7-assembly1_A  TM=2.129E-01  e=5.252E+00  Homo sapiens

Radius of gyration: 25.56 Å; Cα contacts (8 Å, |Δi|>4): 259; chains: 1; bounding box: 86×38×66 Å

pLDDT: mean 81.53, std 16.05, range [38.31, 98.31]

Sequence (213 aa):
MSDICTTTTVAGRPCQAPAIRWPYGADGNPRLCAKHAPAHLREMRDALFAEEARRHAERLDARDPVCWSWEPTIPLDRVADEFGWGPESFMPRFESGEEQALRIALTAWHGRRCAVCGVRHLPLVDDHDHDSGLIRGLLCRRCNGKEPHDNGLFRKYRERPPTQILGIRLRYWDPRHGYAQPRDTTPRQLDNHPAYSLAARLAARLNTERSEP

Mean predicted aligned error: 11.25 Å